Protein AF-0000000085977535 (afdb_homodimer)

InterPro domains:
  IPR005312 Domain of unknown function DUF1759 [PF03564] (8-119)

Organism: Nephila pilipes (NCBI:txid299642)

Secondary structure (DSSP, 8-state):
--TTSSSHHHHHHHHHHTS----S-TTSS--SS-SHHHHHHHHHHHHHHHHHHHHHHHHHSSSPPPHHHHHHHHHHHHHHHHHTT--HHHHHHHHHHHHHHTS-HHHHHHHHHHHHHS-TT----HHHHHHHHHHHHHHHHHHHHH-/--SSSSHHHHHHHHHHHTS----S-TTSS--SS-HHHHHHHHHHHHHHHHHHHHHHHHHHSSSPPPHHHHHHHHHHHHHHHHHTT--HHHHHHHHHHHHHHTS-HHHHHHHHHHHHHS-TT----HHHHHHHHHHHHHHHHHHHHH-

Structure (mmCIF, N/CA/C/O backbone):
data_AF-0000000085977535-model_v1
#
loop_
_entity.id
_entity.type
_entity.pdbx_description
1 polymer 'Uncharacterized protein'
#
loop_
_atom_site.group_PDB
_atom_site.id
_atom_site.type_symbol
_atom_site.label_atom_id
_atom_site.label_alt_id
_atom_site.label_comp_id
_atom_site.label_asym_id
_atom_site.label_entity_id
_atom_site.label_seq_id
_atom_site.pdbx_PDB_ins_code
_atom_site.Cartn_x
_atom_site.Cartn_y
_atom_site.Cartn_z
_atom_site.occupancy
_atom_site.B_iso_or_equiv
_atom_site.auth_seq_id
_atom_site.auth_comp_id
_atom_site.auth_asym_id
_atom_site.auth_atom_id
_atom_site.pdbx_PDB_model_num
ATOM 1 N N . MET A 1 1 ? 34.219 -3.408 -8.422 1 25.69 1 MET A N 1
ATOM 2 C CA . MET A 1 1 ? 32.969 -4.031 -8.844 1 25.69 1 MET A CA 1
ATOM 3 C C . MET A 1 1 ? 32.125 -4.418 -7.637 1 25.69 1 MET A C 1
ATOM 5 O O . MET A 1 1 ? 30.969 -4.844 -7.789 1 25.69 1 MET A O 1
ATOM 9 N N . ARG A 1 2 ? 32.75 -4.789 -6.484 1 30.27 2 ARG A N 1
ATOM 10 C CA . ARG A 1 2 ? 32.188 -5.402 -5.281 1 30.27 2 ARG A CA 1
ATOM 11 C C . ARG A 1 2 ? 31.469 -4.367 -4.43 1 30.27 2 ARG A C 1
ATOM 13 O O . ARG A 1 2 ? 30.875 -4.707 -3.406 1 30.27 2 ARG A O 1
ATOM 20 N N . GLN A 1 3 ? 31.75 -3.109 -4.637 1 30.38 3 GLN A N 1
ATOM 21 C CA . GLN A 1 3 ? 31.375 -2.061 -3.697 1 30.38 3 GLN A CA 1
ATOM 22 C C . GLN A 1 3 ? 29.906 -1.687 -3.857 1 30.38 3 GLN A C 1
ATOM 24 O O . GLN A 1 3 ? 29.344 -0.954 -3.035 1 30.38 3 GLN A O 1
ATOM 29 N N . LYS A 1 4 ? 29.391 -2.08 -5.062 1 35.25 4 LYS A N 1
ATOM 30 C CA . LYS A 1 4 ? 28.047 -1.595 -5.402 1 35.25 4 LYS A CA 1
ATOM 31 C C . LYS A 1 4 ? 26.969 -2.369 -4.648 1 35.25 4 LYS A C 1
ATOM 33 O O . LYS A 1 4 ? 25.797 -2.033 -4.723 1 35.25 4 LYS A O 1
ATOM 38 N N . SER A 1 5 ? 27.234 -3.529 -4.152 1 31.02 5 SER A N 1
ATOM 39 C CA . SER A 1 5 ? 26.234 -4.457 -3.627 1 31.02 5 SER A CA 1
ATOM 40 C C . SER A 1 5 ? 25.828 -4.074 -2.211 1 31.02 5 SER A C 1
ATOM 42 O O . SER A 1 5 ? 24.766 -4.504 -1.732 1 31.02 5 SER A O 1
ATOM 44 N N . THR A 1 6 ? 26.625 -3.408 -1.396 1 31.92 6 THR A N 1
ATOM 45 C CA . THR A 1 6 ? 26.344 -3.229 0.026 1 31.92 6 THR A CA 1
ATOM 46 C C . THR A 1 6 ? 25.469 -2.008 0.259 1 31.92 6 THR A C 1
ATOM 48 O O . THR A 1 6 ? 24.766 -1.921 1.274 1 31.92 6 THR A O 1
ATOM 51 N N . LYS A 1 7 ? 25.438 -0.972 -0.597 1 34.97 7 LYS A N 1
ATOM 52 C CA . LYS A 1 7 ? 24.781 0.307 -0.356 1 34.97 7 LYS A CA 1
ATOM 53 C C . LYS A 1 7 ? 23.266 0.185 -0.53 1 34.97 7 LYS A C 1
ATOM 55 O O . LYS A 1 7 ? 22.5 0.898 0.122 1 34.97 7 LYS A O 1
ATOM 60 N N . ILE A 1 8 ? 22.797 -0.718 -1.376 1 33.59 8 ILE A N 1
ATOM 61 C CA . ILE A 1 8 ? 21.391 -0.884 -1.678 1 33.59 8 ILE A CA 1
ATOM 62 C C . ILE A 1 8 ? 20.688 -1.564 -0.504 1 33.59 8 ILE A C 1
ATOM 64 O O . ILE A 1 8 ? 19.469 -1.444 -0.346 1 33.59 8 ILE A O 1
ATOM 68 N N . LYS A 1 9 ? 21.375 -2.279 0.331 1 38.41 9 LYS A N 1
ATOM 69 C CA . LYS A 1 9 ? 20.891 -3.004 1.503 1 38.41 9 LYS A CA 1
ATOM 70 C C . LYS A 1 9 ? 20.391 -2.041 2.58 1 38.41 9 LYS A C 1
ATOM 72 O O . LYS A 1 9 ? 19.469 -2.361 3.332 1 38.41 9 LYS A O 1
ATOM 77 N N . SER A 1 10 ? 20.891 -0.786 2.721 1 38.53 10 SER A N 1
ATOM 78 C CA . SER A 1 10 ? 20.672 0.137 3.83 1 38.53 10 SER A CA 1
ATOM 79 C C . SER A 1 10 ? 19.406 0.964 3.627 1 38.53 10 SER A C 1
ATOM 81 O O . SER A 1 10 ? 18.656 1.2 4.574 1 38.53 10 SER A O 1
ATOM 83 N N . GLU A 1 11 ? 19.109 1.242 2.43 1 35.91 11 GLU A N 1
ATOM 84 C CA . GLU A 1 11 ? 18.094 2.271 2.236 1 35.91 11 GLU A CA 1
ATOM 85 C C . GLU A 1 11 ? 16.703 1.724 2.512 1 35.91 11 GLU A C 1
ATOM 87 O O . GLU A 1 11 ? 15.875 2.4 3.129 1 35.91 11 GLU A O 1
ATOM 92 N N . ALA A 1 12 ? 16.281 0.619 2.01 1 35.5 12 ALA A N 1
ATOM 93 C CA . ALA A 1 12 ? 15.031 -0.01 2.424 1 35.5 12 ALA A CA 1
ATOM 94 C C . ALA A 1 12 ? 14.984 -0.198 3.938 1 35.5 12 ALA A C 1
ATOM 96 O O . ALA A 1 12 ? 13.945 0.02 4.566 1 35.5 12 ALA A O 1
ATOM 97 N N . ARG A 1 13 ? 16.109 -0.647 4.492 1 36.59 13 ARG A N 1
ATOM 98 C CA . ARG A 1 13 ? 16.219 -0.76 5.941 1 36.59 13 ARG A CA 1
ATOM 99 C C . ARG A 1 13 ? 15.984 0.588 6.617 1 36.59 13 ARG A C 1
ATOM 101 O O . ARG A 1 13 ? 15.297 0.668 7.637 1 36.59 13 ARG A O 1
ATOM 108 N N . GLU A 1 14 ? 16.578 1.554 5.992 1 39.53 14 GLU A N 1
ATOM 109 C CA . GLU A 1 14 ? 16.375 2.875 6.578 1 39.53 14 GLU A CA 1
ATOM 110 C C . GLU A 1 14 ? 14.922 3.32 6.457 1 39.53 14 GLU A C 1
ATOM 112 O O . GLU A 1 14 ? 14.375 3.939 7.375 1 39.53 14 GLU A O 1
ATOM 117 N N . LEU A 1 15 ? 14.312 3.072 5.383 1 36.75 15 LEU A N 1
ATOM 118 C CA . LEU A 1 15 ? 12.891 3.396 5.27 1 36.75 15 LEU A CA 1
ATOM 119 C C . LEU A 1 15 ? 12.086 2.654 6.328 1 36.75 15 LEU A C 1
ATOM 121 O O . LEU A 1 15 ? 11.188 3.234 6.949 1 36.75 15 LEU A O 1
ATOM 125 N N . VAL A 1 16 ? 12.398 1.403 6.484 1 36.03 16 VAL A N 1
ATOM 126 C CA . VAL A 1 16 ? 11.773 0.606 7.535 1 36.03 16 VAL A CA 1
ATOM 127 C C . VAL A 1 16 ? 12.227 1.1 8.906 1 36.03 16 VAL A C 1
ATOM 129 O O . VAL A 1 16 ? 11.438 1.158 9.844 1 36.03 16 VAL A O 1
ATOM 132 N N . GLU A 1 17 ? 13.5 1.313 9.047 1 37.59 17 GLU A N 1
ATOM 133 C CA . GLU A 1 17 ? 14.039 1.776 10.32 1 37.59 17 GLU A CA 1
ATOM 134 C C . GLU A 1 17 ? 13.578 3.197 10.633 1 37.59 17 GLU A C 1
ATOM 136 O O . GLU A 1 17 ? 13.516 3.592 11.805 1 37.59 17 GLU A O 1
ATOM 141 N N . SER A 1 18 ? 13.469 3.984 9.695 1 33.44 18 SER A N 1
ATOM 142 C CA . SER A 1 18 ? 12.938 5.309 10.016 1 33.44 18 SER A CA 1
ATOM 143 C C . SER A 1 18 ? 11.492 5.223 10.484 1 33.44 18 SER A C 1
ATOM 145 O O . SER A 1 18 ? 10.875 6.246 10.789 1 33.44 18 SER A O 1
ATOM 147 N N . PHE A 1 19 ? 10.906 4.18 10.141 1 29.95 19 PHE A N 1
ATOM 148 C CA . PHE A 1 19 ? 9.633 4.059 10.844 1 29.95 19 PHE A CA 1
ATOM 149 C C . PHE A 1 19 ? 9.852 3.928 12.344 1 29.95 19 PHE A C 1
ATOM 151 O O . PHE A 1 19 ? 10.062 2.824 12.852 1 29.95 19 PHE A O 1
ATOM 158 N N . PRO A 1 20 ? 10.57 4.883 12.891 1 27.28 20 PRO A N 1
ATOM 159 C CA . PRO A 1 20 ? 10.664 4.691 14.336 1 27.28 20 PRO A CA 1
ATOM 160 C C . PRO A 1 20 ? 9.312 4.375 14.977 1 27.28 20 PRO A C 1
ATOM 162 O O . PRO A 1 20 ? 8.289 4.941 14.586 1 27.28 20 PRO A O 1
ATOM 165 N N . ILE A 1 21 ? 9.094 3.158 15.359 1 29.98 21 ILE A N 1
ATOM 166 C CA . ILE A 1 21 ? 8.125 2.977 16.438 1 29.98 21 ILE A CA 1
ATOM 167 C C . ILE A 1 21 ? 8.258 4.113 17.438 1 29.98 21 ILE A C 1
ATOM 169 O O . ILE A 1 21 ? 9.211 4.164 18.219 1 29.98 21 ILE A O 1
ATOM 173 N N . THR A 1 22 ? 8.242 5.301 17.047 1 29.09 22 THR A N 1
ATOM 174 C CA . THR A 1 22 ? 8.359 6.32 18.094 1 29.09 22 THR A CA 1
ATOM 175 C C . THR A 1 22 ? 7.719 5.844 19.391 1 29.09 22 THR A C 1
ATOM 177 O O . THR A 1 22 ? 7.004 4.844 19.406 1 29.09 22 THR A O 1
ATOM 180 N N . ASN A 1 23 ? 7.035 6.934 20.25 1 25.39 23 ASN A N 1
ATOM 181 C CA . ASN A 1 23 ? 6.875 7.148 21.688 1 25.39 23 ASN A CA 1
ATOM 182 C C . ASN A 1 23 ? 5.973 6.094 22.312 1 25.39 23 ASN A C 1
ATOM 184 O O . ASN A 1 23 ? 5.031 5.617 21.672 1 25.39 23 ASN A O 1
ATOM 188 N N . GLU A 1 24 ? 6.172 5.645 23.609 1 27.69 24 GLU A N 1
ATOM 189 C CA . GLU A 1 24 ? 5.645 5.172 24.875 1 27.69 24 GLU A CA 1
ATOM 190 C C . GLU A 1 24 ? 4.25 5.727 25.141 1 27.69 24 GLU A C 1
ATOM 192 O O . GLU A 1 24 ? 3.498 5.176 25.953 1 27.69 24 GLU A O 1
ATOM 197 N N . ASN A 1 25 ? 4.098 7.129 24.953 1 27.44 25 ASN A N 1
ATOM 198 C CA . ASN A 1 25 ? 3.002 7.875 25.562 1 27.44 25 ASN A CA 1
ATOM 199 C C . ASN A 1 25 ? 1.71 7.734 24.766 1 27.44 25 ASN A C 1
ATOM 201 O O . ASN A 1 25 ? 0.812 8.57 24.875 1 27.44 25 ASN A O 1
ATOM 205 N N . TYR A 1 26 ? 1.732 6.996 23.812 1 28.86 26 TYR A N 1
ATOM 206 C CA . TYR A 1 26 ? 0.421 6.836 23.203 1 28.86 26 TYR A CA 1
ATOM 207 C C . TYR A 1 26 ? -0.621 6.422 24.234 1 28.86 26 TYR A C 1
ATOM 209 O O . TYR A 1 26 ? -1.74 6.047 23.875 1 28.86 26 TYR A O 1
ATOM 217 N N . PRO A 1 27 ? -0.375 6.27 25.516 1 28.34 27 PRO A N 1
ATOM 218 C CA . PRO A 1 27 ? -1.329 5.727 26.484 1 28.34 27 PRO A CA 1
ATOM 219 C C . PRO A 1 27 ? -2.592 6.578 26.625 1 28.34 27 PRO A C 1
ATOM 221 O O . PRO A 1 27 ? -3.689 6.039 26.781 1 28.34 27 PRO A O 1
ATOM 224 N N . LEU A 1 28 ? -2.488 7.914 26.922 1 28.45 28 LEU A N 1
ATOM 225 C CA . LEU A 1 28 ? -3.402 8.445 27.938 1 28.45 28 LEU A CA 1
ATOM 226 C C . LEU A 1 28 ? -4.805 8.617 27.359 1 28.45 28 LEU A C 1
ATOM 228 O O . LEU A 1 28 ? -5.797 8.328 28.031 1 28.45 28 LEU A O 1
ATOM 232 N N . ALA A 1 29 ? -5.098 9.664 26.469 1 31.33 29 ALA A N 1
ATOM 233 C CA . ALA A 1 29 ? -6.477 10.148 26.453 1 31.33 29 ALA A CA 1
ATOM 234 C C . ALA A 1 29 ? -7.414 9.117 25.828 1 31.33 29 ALA A C 1
ATOM 236 O O . ALA A 1 29 ? -8.617 9.352 25.719 1 31.33 29 ALA A O 1
ATOM 237 N N . ILE A 1 30 ? -7.105 8.18 24.969 1 36.28 30 ILE A N 1
ATOM 238 C CA . ILE A 1 30 ? -8.172 7.227 24.672 1 36.28 30 ILE A CA 1
ATOM 239 C C . ILE A 1 30 ? -8.648 6.566 25.969 1 36.28 30 ILE A C 1
ATOM 241 O O . ILE A 1 30 ? -8.008 5.645 26.469 1 36.28 30 ILE A O 1
ATOM 245 N N . GLU A 1 31 ? -8.992 7.129 26.875 1 32.69 31 GLU A N 1
ATOM 246 C CA . GLU A 1 31 ? -9.555 6.492 28.062 1 32.69 31 GLU A CA 1
ATOM 247 C C . GLU A 1 31 ? -10.719 5.582 27.703 1 32.69 31 GLU A C 1
ATOM 249 O O . GLU A 1 31 ? -10.758 4.422 28.125 1 32.69 31 GLU A O 1
ATOM 254 N N . SER A 1 32 ? -12.18 5.988 27.656 1 34.38 32 SER A N 1
ATOM 255 C CA . SER A 1 32 ? -13.289 5.043 27.688 1 34.38 32 SER A CA 1
ATOM 256 C C . SER A 1 32 ? -13.5 4.379 26.344 1 34.38 32 SER A C 1
ATOM 258 O O . SER A 1 32 ? -14.086 3.299 26.266 1 34.38 32 SER A O 1
ATOM 260 N N . LEU A 1 33 ? -13.992 5.027 25.422 1 37.09 33 LEU A N 1
ATOM 261 C CA . LEU A 1 33 ? -14.211 4.543 24.062 1 37.09 33 LEU A CA 1
ATOM 262 C C . LEU A 1 33 ? -12.938 3.922 23.5 1 37.09 33 LEU A C 1
ATOM 264 O O . LEU A 1 33 ? -12.789 3.803 22.281 1 37.09 33 LEU A O 1
ATOM 268 N N . THR A 1 34 ? -12.031 3.391 24.328 1 40.16 34 THR A N 1
ATOM 269 C CA . THR A 1 34 ? -10.789 3.266 25.078 1 40.16 34 THR A CA 1
ATOM 270 C C . THR A 1 34 ? -9.82 2.314 24.359 1 40.16 34 THR A C 1
ATOM 272 O O . THR A 1 34 ? -8.812 2.746 23.812 1 40.16 34 THR A O 1
ATOM 275 N N . GLU A 1 35 ? -9.273 1.098 25.219 1 49.03 35 GLU A N 1
ATOM 276 C CA . GLU A 1 35 ? -8.195 0.126 25.344 1 49.03 35 GLU A CA 1
ATOM 277 C C . GLU A 1 35 ? -8.188 -0.851 24.172 1 49.03 35 GLU A C 1
ATOM 279 O O . GLU A 1 35 ? -7.133 -1.122 23.594 1 49.03 35 GLU A O 1
ATOM 284 N N . ARG A 1 36 ? -9.43 -1.435 23.938 1 46.66 36 ARG A N 1
ATOM 285 C CA . ARG A 1 36 ? -9.461 -2.496 22.938 1 46.66 36 ARG A CA 1
ATOM 286 C C . ARG A 1 36 ? -9.359 -1.924 21.531 1 46.66 36 ARG A C 1
ATOM 288 O O . ARG A 1 36 ? -8.641 -2.469 20.688 1 46.66 36 ARG A O 1
ATOM 295 N N . TYR A 1 37 ? -10.258 -0.872 21.297 1 54.91 37 TYR A N 1
ATOM 296 C CA . TYR A 1 37 ? -10.18 -0.253 19.984 1 54.91 37 TYR A CA 1
ATOM 297 C C . TYR A 1 37 ? -8.789 0.301 19.719 1 54.91 37 TYR A C 1
ATOM 299 O O . TYR A 1 37 ? -8.258 0.172 18.625 1 54.91 37 TYR A O 1
ATOM 307 N N . GLY A 1 38 ? -8.398 0.804 20.688 1 64.75 38 GLY A N 1
ATOM 308 C CA . GLY A 1 38 ? -7.027 1.285 20.562 1 64.75 38 GLY A CA 1
ATOM 309 C C . GLY A 1 38 ? -6.027 0.174 20.312 1 64.75 38 GLY A C 1
ATOM 310 O O . GLY A 1 38 ? -5.117 0.326 19.484 1 64.75 38 GLY A O 1
ATOM 311 N N . ARG A 1 39 ? -6.504 -0.996 21.016 1 78.38 39 ARG A N 1
ATOM 312 C CA . ARG A 1 39 ? -5.605 -2.135 20.844 1 78.38 39 ARG A CA 1
ATOM 313 C C . ARG A 1 39 ? -5.742 -2.73 19.438 1 78.38 39 ARG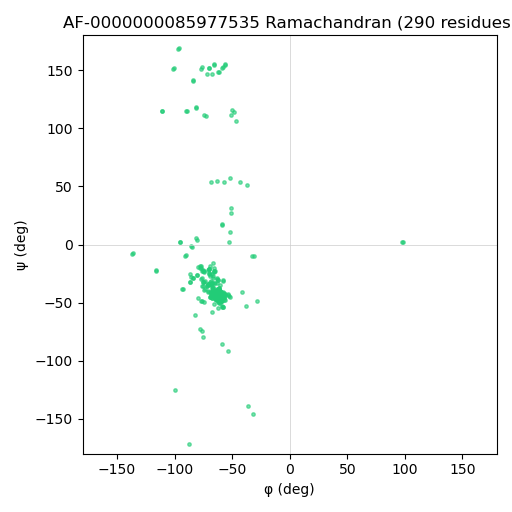 A C 1
ATOM 315 O O . ARG A 1 39 ? -4.746 -3.117 18.828 1 78.38 39 ARG A O 1
ATOM 322 N N . LYS A 1 40 ? -7.039 -2.762 18.984 1 86.12 40 LYS A N 1
ATOM 323 C CA . LYS A 1 40 ? -7.27 -3.314 17.656 1 86.12 40 LYS A CA 1
ATOM 324 C C . LYS A 1 40 ? -6.57 -2.482 16.578 1 86.12 40 LYS A C 1
ATOM 326 O O . LYS A 1 40 ? -5.934 -3.031 15.68 1 86.12 40 LYS A O 1
ATOM 331 N N . GLU A 1 41 ? -6.723 -1.192 16.688 1 85.5 41 GLU A N 1
ATOM 332 C CA . GLU A 1 41 ? -6.098 -0.297 15.727 1 85.5 41 GLU A CA 1
ATOM 333 C C . GLU A 1 41 ? -4.578 -0.417 15.758 1 85.5 41 GLU A C 1
ATOM 335 O O . GLU A 1 41 ? -3.918 -0.352 14.719 1 85.5 41 GLU A O 1
ATOM 340 N N . LEU A 1 42 ? -4.062 -0.573 16.922 1 87.5 42 LEU A N 1
ATOM 341 C CA . LEU A 1 42 ? -2.623 -0.742 17.062 1 87.5 42 LEU A CA 1
ATOM 342 C C . LEU A 1 42 ? -2.158 -2.049 16.438 1 87.5 42 LEU A C 1
ATOM 344 O O . LEU A 1 42 ? -1.104 -2.094 15.797 1 87.5 42 LEU A O 1
ATOM 348 N N . LEU A 1 43 ? -2.93 -3.084 16.641 1 92.06 43 LEU A N 1
ATOM 349 C CA . LEU A 1 43 ? -2.59 -4.379 16.062 1 92.06 43 LEU A CA 1
ATOM 350 C C . LEU A 1 43 ? -2.658 -4.332 14.547 1 92.06 43 LEU A C 1
ATOM 352 O O . LEU A 1 43 ? -1.787 -4.875 13.867 1 92.06 43 LEU A O 1
ATOM 356 N N . ILE A 1 44 ? -3.695 -3.66 14.023 1 93.38 44 ILE A N 1
ATOM 357 C CA . ILE A 1 44 ? -3.826 -3.512 12.578 1 93.38 44 ILE A CA 1
ATOM 358 C C . ILE A 1 44 ? -2.615 -2.764 12.023 1 93.38 44 ILE A C 1
ATOM 360 O O . ILE A 1 44 ? -1.998 -3.201 11.055 1 93.38 44 ILE A O 1
ATOM 364 N N . ASP A 1 45 ? -2.299 -1.674 12.672 1 91.25 45 ASP A N 1
ATOM 365 C CA . ASP A 1 45 ? -1.134 -0.9 12.258 1 91.25 45 ASP A CA 1
ATOM 366 C C . ASP A 1 45 ? 0.127 -1.762 12.258 1 91.25 45 ASP A C 1
ATOM 368 O O . ASP A 1 45 ? 0.932 -1.695 11.32 1 91.25 45 ASP A O 1
ATOM 372 N N . PHE A 1 46 ? 0.297 -2.568 13.281 1 92.19 46 PHE A N 1
ATOM 373 C CA . PHE A 1 46 ? 1.456 -3.445 13.398 1 92.19 46 PHE A CA 1
ATOM 374 C C . PHE A 1 46 ? 1.513 -4.43 12.234 1 92.19 46 PHE A C 1
ATOM 376 O O . PHE A 1 46 ? 2.537 -4.539 11.555 1 92.19 46 PHE A O 1
ATOM 383 N N . TYR A 1 47 ? 0.468 -5.113 11.945 1 94.06 47 TYR A N 1
ATOM 384 C CA . TYR A 1 47 ? 0.45 -6.141 10.914 1 94.06 47 TYR A CA 1
ATOM 385 C C . TYR A 1 47 ? 0.588 -5.523 9.523 1 94.06 47 TYR A C 1
ATOM 387 O O . TYR A 1 47 ? 1.209 -6.109 8.641 1 94.06 47 TYR A O 1
ATOM 395 N N . VAL A 1 48 ? 0.047 -4.355 9.328 1 96.06 48 VAL A N 1
ATOM 396 C CA . VAL A 1 48 ? 0.175 -3.66 8.055 1 96.06 48 VAL A CA 1
ATOM 397 C C . VAL A 1 48 ? 1.634 -3.275 7.816 1 96.06 48 VAL A C 1
ATOM 399 O O . VAL A 1 48 ? 2.17 -3.49 6.73 1 96.06 48 VAL A O 1
ATOM 402 N N . ARG A 1 49 ? 2.246 -2.773 8.797 1 93.75 49 ARG A N 1
ATOM 403 C CA . ARG A 1 49 ? 3.639 -2.361 8.656 1 93.75 49 ARG A CA 1
ATOM 404 C C . ARG A 1 49 ? 4.547 -3.566 8.43 1 93.75 49 ARG A C 1
ATOM 406 O O . ARG A 1 49 ? 5.496 -3.498 7.648 1 93.75 49 ARG A O 1
ATOM 413 N N . GLU A 1 50 ? 4.27 -4.629 9.117 1 94.25 50 GLU A N 1
ATOM 414 C CA . GLU A 1 50 ? 5.02 -5.859 8.883 1 94.25 50 GLU A CA 1
ATOM 415 C C . GLU A 1 50 ? 4.832 -6.352 7.449 1 94.25 50 GLU A C 1
ATOM 417 O O . GLU A 1 50 ? 5.785 -6.797 6.812 1 94.25 50 GLU A O 1
ATOM 422 N N . LEU A 1 51 ? 3.656 -6.25 7.008 1 96.25 51 LEU A N 1
ATOM 423 C CA . LEU A 1 51 ? 3.316 -6.66 5.652 1 96.25 51 LEU A CA 1
ATOM 424 C C . LEU A 1 51 ? 4.039 -5.797 4.621 1 96.25 51 LEU A C 1
ATOM 426 O O . LEU A 1 51 ? 4.617 -6.316 3.666 1 96.25 51 LEU A O 1
ATOM 430 N N . LEU A 1 52 ? 3.977 -4.535 4.84 1 94.94 52 LEU A N 1
ATOM 431 C CA . LEU A 1 52 ? 4.645 -3.598 3.943 1 94.94 52 LEU A CA 1
ATOM 432 C C . LEU A 1 52 ? 6.152 -3.828 3.943 1 94.94 52 LEU A C 1
ATOM 434 O O . LEU A 1 52 ? 6.789 -3.812 2.887 1 94.94 52 LEU A O 1
ATOM 438 N N . ARG A 1 53 ? 6.719 -4.07 5.105 1 93.5 53 ARG A N 1
ATOM 439 C CA . ARG A 1 53 ? 8.141 -4.383 5.195 1 93.5 53 ARG A CA 1
ATOM 440 C C . ARG A 1 53 ? 8.484 -5.633 4.391 1 93.5 53 ARG A C 1
ATOM 442 O O . ARG A 1 53 ? 9.469 -5.656 3.658 1 93.5 53 ARG A O 1
ATOM 449 N N . LEU A 1 54 ? 7.676 -6.578 4.535 1 94.81 54 LEU A N 1
ATOM 450 C CA . LEU A 1 54 ? 7.883 -7.852 3.857 1 94.81 54 LEU A CA 1
ATOM 451 C C . LEU A 1 54 ? 7.934 -7.66 2.344 1 94.81 54 LEU A C 1
ATOM 453 O O . LEU A 1 54 ? 8.906 -8.047 1.696 1 94.81 54 LEU A O 1
ATOM 457 N N . VAL A 1 55 ? 6.914 -7.027 1.782 1 94.69 55 VAL A N 1
ATOM 458 C CA . VAL A 1 55 ? 6.77 -6.973 0.331 1 94.69 55 VAL A CA 1
ATOM 459 C C . VAL A 1 55 ? 7.766 -5.973 -0.252 1 94.69 55 VAL A C 1
ATOM 461 O O . VAL A 1 55 ? 8.328 -6.203 -1.326 1 94.69 55 VAL A O 1
ATOM 464 N N . LEU A 1 56 ? 8.023 -4.902 0.428 1 91.75 56 LEU A N 1
ATOM 465 C CA . LEU A 1 56 ? 8.961 -3.904 -0.068 1 91.75 56 LEU A CA 1
ATOM 466 C C . LEU A 1 56 ? 10.398 -4.43 -0.011 1 91.75 56 LEU A C 1
ATOM 468 O O . LEU A 1 56 ? 11.188 -4.191 -0.927 1 91.75 56 LEU A O 1
ATOM 472 N N . ASN A 1 57 ? 10.711 -5.133 1.064 1 89.94 57 ASN A N 1
ATOM 473 C CA . ASN A 1 57 ? 12.039 -5.73 1.171 1 89.94 57 ASN A CA 1
ATOM 474 C C . ASN A 1 57 ? 12.273 -6.777 0.084 1 89.94 57 ASN A C 1
ATOM 476 O O . ASN A 1 57 ? 13.328 -6.797 -0.549 1 89.94 57 ASN A O 1
ATOM 480 N N . ASN A 1 58 ? 11.281 -7.637 -0.125 1 91.69 58 ASN A N 1
ATOM 481 C CA . ASN A 1 58 ? 11.445 -8.703 -1.109 1 91.69 58 ASN A CA 1
ATOM 482 C C . ASN A 1 58 ? 11.539 -8.141 -2.527 1 91.69 58 ASN A C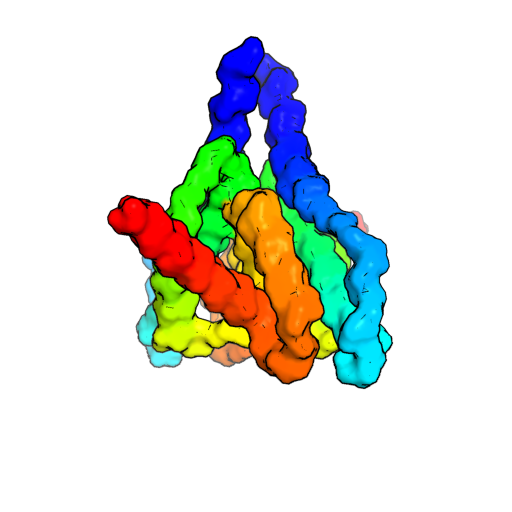 1
ATOM 484 O O . ASN A 1 58 ? 12.141 -8.766 -3.402 1 91.69 58 ASN A O 1
ATOM 488 N N . ALA A 1 59 ? 10.938 -6.988 -2.709 1 88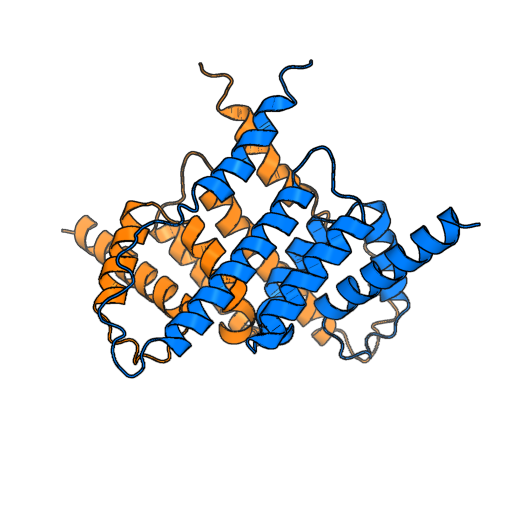.44 59 ALA A N 1
ATOM 489 C CA . ALA A 1 59 ? 10.977 -6.352 -4.023 1 88.44 59 ALA A CA 1
ATOM 490 C C . ALA A 1 59 ? 12.344 -5.723 -4.285 1 88.44 59 ALA A C 1
ATOM 492 O O . ALA A 1 59 ? 12.734 -5.523 -5.441 1 88.44 59 ALA A O 1
ATOM 493 N N . THR A 1 60 ? 13.133 -5.402 -3.281 1 84.25 60 THR A N 1
ATOM 494 C CA . THR A 1 60 ? 14.32 -4.578 -3.475 1 84.25 60 THR A CA 1
ATOM 495 C C . THR A 1 60 ? 15.586 -5.363 -3.137 1 84.25 60 THR A C 1
ATOM 497 O O . THR A 1 60 ? 16.688 -4.988 -3.551 1 84.25 60 THR A O 1
ATOM 500 N N . LYS A 1 61 ? 15.445 -6.332 -2.379 1 83.38 61 LYS A N 1
ATOM 501 C CA . LYS A 1 61 ? 16.641 -7.07 -1.959 1 83.38 61 LYS A CA 1
ATOM 502 C C . LYS A 1 61 ? 17.234 -7.852 -3.123 1 83.38 61 LYS A C 1
ATOM 504 O O . LYS A 1 61 ? 16.531 -8.227 -4.059 1 83.38 61 LYS A O 1
ATOM 509 N N . LYS A 1 62 ? 18.578 -8.039 -3.008 1 81.44 62 LYS A N 1
ATOM 510 C CA . LYS A 1 62 ? 19.312 -8.781 -4.027 1 81.44 62 LYS A CA 1
ATOM 511 C C . LYS A 1 62 ? 18.859 -10.234 -4.094 1 81.44 62 LYS A C 1
ATOM 513 O O . LYS A 1 62 ? 18.672 -10.781 -5.184 1 81.44 62 LYS A O 1
ATOM 518 N N . LYS A 1 63 ? 18.688 -10.859 -2.926 1 84.88 63 LYS A N 1
ATOM 519 C CA . LYS A 1 63 ? 18.188 -12.227 -2.855 1 84.88 63 LYS A CA 1
ATOM 520 C C . LYS A 1 63 ? 16.781 -12.281 -2.258 1 84.88 63 LYS A C 1
ATOM 522 O O . LYS A 1 63 ? 16.609 -12.031 -1.065 1 84.88 63 LYS A O 1
ATOM 527 N N . GLN A 1 64 ? 15.898 -12.688 -3.059 1 87.62 64 GLN A N 1
ATOM 528 C CA . GLN A 1 64 ? 14.508 -12.758 -2.633 1 87.62 64 GLN A CA 1
ATOM 529 C C . GLN A 1 64 ? 14.266 -13.984 -1.751 1 87.62 64 GLN A C 1
ATOM 531 O O . GLN A 1 64 ? 15 -14.969 -1.827 1 87.62 64 GLN A O 1
ATOM 536 N N . ASP A 1 65 ? 13.289 -13.828 -0.868 1 89.94 65 ASP A N 1
ATOM 537 C CA . ASP A 1 65 ? 12.859 -14.984 -0.086 1 89.94 65 ASP A CA 1
ATOM 538 C C . ASP A 1 65 ? 12.406 -16.125 -0.995 1 89.94 65 ASP A C 1
ATOM 540 O O . ASP A 1 65 ? 12.023 -15.898 -2.145 1 89.94 65 ASP A O 1
ATOM 544 N N . SER A 1 66 ? 12.555 -17.359 -0.458 1 92.38 66 SER A N 1
ATOM 545 C CA . SER A 1 66 ? 11.93 -18.469 -1.172 1 92.38 66 SER A CA 1
ATOM 546 C C . SER A 1 66 ? 10.438 -18.234 -1.371 1 92.38 66 SER A C 1
ATOM 548 O O . SER A 1 66 ? 9.812 -17.5 -0.599 1 92.38 66 SER A O 1
ATOM 550 N N . LEU A 1 67 ? 9.836 -18.812 -2.344 1 94.12 67 LEU A N 1
ATOM 551 C CA . LEU A 1 67 ? 8.406 -18.656 -2.607 1 94.12 67 LEU A CA 1
ATOM 552 C C . LEU A 1 67 ? 7.582 -19.125 -1.416 1 94.12 67 LEU A C 1
ATOM 554 O O . LEU A 1 67 ? 6.582 -18.5 -1.06 1 94.12 67 LEU A O 1
ATOM 558 N N . SER A 1 68 ? 7.996 -20.281 -0.844 1 95.38 68 SER A N 1
ATOM 559 C CA . SER A 1 68 ? 7.32 -20.828 0.332 1 95.38 68 SER A CA 1
ATOM 560 C C . SER A 1 68 ? 7.422 -19.859 1.514 1 95.38 68 SER A C 1
ATOM 562 O O . SER A 1 68 ? 6.441 -19.656 2.232 1 95.38 68 SER A O 1
ATOM 564 N N . GLY A 1 69 ? 8.609 -19.266 1.707 1 95.62 69 GLY A N 1
ATOM 565 C CA . GLY A 1 69 ? 8.805 -18.281 2.766 1 95.62 69 GLY A CA 1
ATOM 566 C C . GLY A 1 69 ? 7.938 -17.047 2.6 1 95.62 69 GLY A C 1
ATOM 567 O O . GLY A 1 69 ? 7.277 -16.609 3.547 1 95.62 69 GLY A O 1
ATOM 568 N N . LEU A 1 70 ? 7.941 -16.531 1.436 1 95.94 70 LEU A N 1
ATOM 569 C CA . LEU A 1 70 ? 7.129 -15.359 1.132 1 95.94 70 LEU A CA 1
ATOM 570 C C . LEU A 1 70 ? 5.645 -15.664 1.311 1 95.94 70 LEU A C 1
ATOM 572 O O . LEU A 1 70 ? 4.922 -14.891 1.941 1 95.94 70 LEU A O 1
ATOM 576 N N . ASN A 1 71 ? 5.195 -16.766 0.73 1 96.19 71 ASN A N 1
ATOM 577 C CA . ASN A 1 71 ? 3.797 -17.172 0.837 1 96.19 71 ASN A CA 1
ATOM 578 C C . ASN A 1 71 ? 3.365 -17.312 2.293 1 96.19 71 ASN A C 1
ATOM 580 O O . ASN A 1 71 ? 2.289 -16.859 2.678 1 96.19 71 ASN A O 1
ATOM 584 N N . ASN A 1 72 ? 4.168 -18 3.086 1 96.25 72 ASN A N 1
ATOM 585 C CA . ASN A 1 72 ? 3.846 -18.219 4.488 1 96.25 72 ASN A CA 1
ATOM 586 C C . ASN A 1 72 ? 3.713 -16.906 5.258 1 96.25 72 ASN A C 1
ATOM 588 O O . ASN A 1 72 ? 2.744 -16.703 5.988 1 96.25 72 ASN A O 1
ATOM 592 N N . LYS A 1 73 ? 4.648 -16.031 5.109 1 96.62 73 LYS A N 1
ATOM 593 C CA . LYS A 1 73 ? 4.633 -14.742 5.809 1 96.62 73 LYS A CA 1
ATOM 594 C C . LYS A 1 73 ? 3.469 -13.875 5.34 1 96.62 73 LYS A C 1
ATOM 596 O O . LYS A 1 73 ? 2.775 -13.266 6.156 1 96.62 73 LYS A O 1
ATOM 601 N N . LEU A 1 74 ? 3.289 -13.844 4.023 1 96.88 74 LEU A N 1
ATOM 602 C CA . LEU A 1 74 ? 2.186 -13.086 3.449 1 96.88 74 LEU A CA 1
ATOM 603 C C . LEU A 1 74 ? 0.845 -13.586 3.977 1 96.88 74 LEU A C 1
ATOM 605 O O . LEU A 1 74 ? 0.009 -12.789 4.414 1 96.88 74 LEU A O 1
ATOM 609 N N . SER A 1 75 ? 0.631 -14.891 3.957 1 96.06 75 SER A N 1
ATOM 610 C CA . SER A 1 75 ? -0.612 -15.508 4.41 1 96.06 75 SER A CA 1
ATOM 611 C C . SER A 1 75 ? -0.848 -15.25 5.895 1 96.06 75 SER A C 1
ATOM 613 O O . SER A 1 75 ? -1.981 -15.008 6.316 1 96.06 75 SER A O 1
ATOM 615 N N . THR A 1 76 ? 0.205 -15.336 6.664 1 96.12 76 THR A N 1
ATOM 616 C CA . THR A 1 76 ? 0.114 -15.102 8.102 1 96.12 76 THR A CA 1
ATOM 617 C C . THR A 1 76 ? -0.365 -13.68 8.391 1 96.12 76 THR A C 1
ATOM 619 O O . THR A 1 76 ? -1.286 -13.477 9.18 1 96.12 76 THR A O 1
ATOM 622 N N . GLN A 1 77 ? 0.249 -12.68 7.711 1 96.06 77 GLN A N 1
ATOM 623 C CA . GLN A 1 77 ? -0.117 -11.281 7.93 1 96.06 77 GLN A CA 1
ATOM 624 C C . GLN A 1 77 ? -1.545 -11.016 7.465 1 96.06 77 GLN A C 1
ATOM 626 O O . GLN A 1 77 ? -2.299 -10.312 8.148 1 96.06 77 GLN A O 1
ATOM 631 N N . LEU A 1 78 ? -1.938 -11.57 6.324 1 96.56 78 LEU A N 1
ATOM 632 C CA . LEU A 1 78 ? -3.277 -11.352 5.789 1 96.56 78 LEU A CA 1
ATOM 633 C C . LEU A 1 78 ? -4.328 -12.008 6.68 1 96.56 78 LEU A C 1
ATOM 635 O O . LEU A 1 78 ? -5.414 -11.453 6.879 1 96.56 78 LEU A O 1
ATOM 639 N N . ARG A 1 79 ? -4.02 -13.188 7.18 1 96.38 79 ARG A N 1
ATOM 640 C CA . ARG A 1 79 ? -4.922 -13.852 8.109 1 96.38 79 ARG A CA 1
ATOM 641 C C . ARG A 1 79 ? -5.078 -13.047 9.398 1 96.38 79 ARG A C 1
ATOM 643 O O . ARG A 1 79 ? -6.184 -12.93 9.93 1 96.38 79 ARG A O 1
ATOM 650 N N . ALA A 1 80 ? -3.943 -12.531 9.969 1 96.12 80 ALA A N 1
ATOM 651 C CA . ALA A 1 80 ? -3.992 -11.688 11.156 1 96.12 80 ALA A CA 1
ATOM 652 C C . ALA A 1 80 ? -4.875 -10.469 10.93 1 96.12 80 ALA A C 1
ATOM 654 O O . ALA A 1 80 ? -5.719 -10.141 11.766 1 96.12 80 ALA A O 1
ATOM 655 N N . LEU A 1 81 ? -4.781 -9.836 9.773 1 96.12 81 LEU A N 1
ATOM 656 C CA . LEU A 1 81 ? -5.578 -8.664 9.438 1 96.12 81 LEU A CA 1
ATOM 657 C C . LEU A 1 81 ? -7.055 -9.031 9.305 1 96.12 81 LEU A C 1
ATOM 659 O O . LEU A 1 81 ? -7.922 -8.305 9.797 1 96.12 81 LEU A O 1
ATOM 663 N N . SER A 1 82 ? -7.273 -10.172 8.672 1 95.19 82 SER A N 1
ATOM 664 C CA . SER A 1 82 ? -8.641 -10.648 8.516 1 95.19 82 SER A CA 1
ATOM 665 C C . SER A 1 82 ? -9.297 -10.906 9.867 1 95.19 82 SER A C 1
ATOM 667 O O . SER A 1 82 ? -10.484 -10.617 10.055 1 95.19 82 SER A O 1
ATOM 669 N N . SER A 1 83 ? -8.539 -11.438 10.812 1 95.19 83 SER A N 1
ATOM 670 C CA . SER A 1 83 ? -9.047 -11.727 12.141 1 95.19 83 SER A CA 1
ATOM 671 C C . SER A 1 83 ? -9.422 -10.445 12.883 1 95.19 83 SER A C 1
ATOM 673 O O . SER A 1 83 ? -10.227 -10.469 13.812 1 95.19 83 SER A O 1
ATOM 675 N N . LEU A 1 84 ? -8.797 -9.336 12.453 1 92.25 84 LEU A N 1
ATOM 676 C CA . LEU A 1 84 ? -9.047 -8.031 13.062 1 92.25 84 LEU A CA 1
ATOM 677 C C . LEU A 1 84 ? -10.109 -7.262 12.273 1 92.25 84 LEU A C 1
ATOM 679 O O . LEU A 1 84 ? -10.383 -6.098 12.57 1 92.25 84 LEU A O 1
ATOM 683 N N . GLY A 1 85 ? -10.641 -7.934 11.227 1 92.25 85 GLY A N 1
ATOM 684 C CA . GLY A 1 85 ? -11.742 -7.348 10.492 1 92.25 85 GLY A CA 1
ATOM 685 C C . GLY A 1 85 ? -11.312 -6.641 9.219 1 92.25 85 GLY A C 1
ATOM 686 O O . GLY A 1 85 ? -12.125 -5.992 8.562 1 92.25 85 GLY A O 1
ATOM 687 N N . VAL A 1 86 ? -10.055 -6.633 8.852 1 93.56 86 VAL A N 1
ATOM 688 C CA . VAL A 1 86 ? -9.57 -6.039 7.613 1 93.56 86 VAL A CA 1
ATOM 689 C C . VAL A 1 86 ? -9.602 -7.078 6.496 1 93.56 86 VAL A C 1
ATOM 691 O O . VAL A 1 86 ? -8.844 -8.055 6.527 1 93.56 86 VAL A O 1
ATOM 694 N N . THR A 1 87 ? -10.453 -6.793 5.52 1 91.06 87 THR A N 1
ATOM 695 C CA . THR A 1 87 ? -10.617 -7.734 4.418 1 91.06 87 THR A CA 1
ATOM 696 C C . THR A 1 87 ? -9.758 -7.328 3.227 1 91.06 87 THR A C 1
ATOM 698 O O . THR A 1 87 ? -9.203 -6.227 3.203 1 91.06 87 THR A O 1
ATOM 701 N N . THR A 1 88 ? -9.617 -8.203 2.244 1 90.56 88 THR A N 1
ATOM 702 C CA . THR A 1 88 ? -8.82 -7.918 1.054 1 90.56 88 THR A CA 1
ATOM 703 C C . THR A 1 88 ? -9.438 -6.781 0.247 1 90.56 88 THR A C 1
ATOM 705 O O . THR A 1 88 ? -8.734 -6.066 -0.474 1 90.56 88 THR A O 1
ATOM 708 N N . ASP A 1 89 ? -10.734 -6.574 0.45 1 87.38 89 ASP A N 1
ATOM 709 C CA . ASP A 1 89 ? -11.398 -5.469 -0.227 1 87.38 89 ASP A CA 1
ATOM 710 C C . ASP A 1 89 ? -10.945 -4.121 0.331 1 87.38 89 ASP A C 1
ATOM 712 O O . ASP A 1 89 ? -10.969 -3.109 -0.371 1 87.38 89 ASP A O 1
ATOM 716 N N . GLN A 1 90 ? -10.484 -4.133 1.569 1 90.75 90 GLN A N 1
ATOM 717 C CA . GLN A 1 90 ? -10.102 -2.898 2.244 1 90.75 90 GLN A CA 1
ATOM 718 C C . GLN A 1 90 ? -8.617 -2.596 2.027 1 90.75 90 GLN A C 1
ATOM 720 O O . GLN A 1 90 ? -8.156 -1.494 2.328 1 90.75 90 GLN A O 1
ATOM 725 N N . CYS A 1 91 ? -7.922 -3.582 1.467 1 92.75 91 CYS A N 1
ATOM 726 C CA . CYS A 1 91 ? -6.492 -3.32 1.356 1 92.75 91 CYS A CA 1
ATOM 727 C C . CYS A 1 91 ? -5.965 -3.742 -0.01 1 92.75 91 CYS A C 1
ATOM 729 O O . CYS A 1 91 ? -4.871 -3.336 -0.41 1 92.75 91 CYS A O 1
ATOM 731 N N . GLY A 1 92 ? -6.738 -4.375 -0.803 1 94.69 92 GLY A N 1
ATOM 732 C CA . GLY A 1 92 ? -6.266 -5.07 -1.989 1 94.69 92 GLY A CA 1
ATOM 733 C C . GLY A 1 92 ? -5.82 -4.133 -3.094 1 94.69 92 GLY A C 1
ATOM 734 O O . GLY A 1 92 ? -4.832 -4.395 -3.781 1 94.69 92 GLY A O 1
ATOM 735 N N . VAL A 1 93 ? -6.492 -3.027 -3.195 1 94.06 93 VAL A N 1
ATOM 736 C CA . VAL A 1 93 ? -6.246 -2.131 -4.32 1 94.06 93 VAL A CA 1
ATOM 737 C C . VAL A 1 93 ? -4.828 -1.57 -4.234 1 94.06 93 VAL A C 1
ATOM 739 O O . VAL A 1 93 ? -4.164 -1.384 -5.258 1 94.06 93 VAL A O 1
ATOM 742 N N . ILE A 1 94 ? -4.293 -1.348 -3.043 1 96.25 94 ILE A N 1
ATOM 743 C CA . ILE A 1 94 ? -2.953 -0.807 -2.838 1 96.25 94 ILE A CA 1
ATOM 744 C C . ILE A 1 94 ? -1.951 -1.95 -2.693 1 96.25 94 ILE A C 1
ATOM 746 O O . ILE A 1 94 ? -0.831 -1.87 -3.203 1 96.25 94 ILE A O 1
ATOM 750 N N . LEU A 1 95 ? -2.385 -2.979 -2.035 1 96.75 95 LEU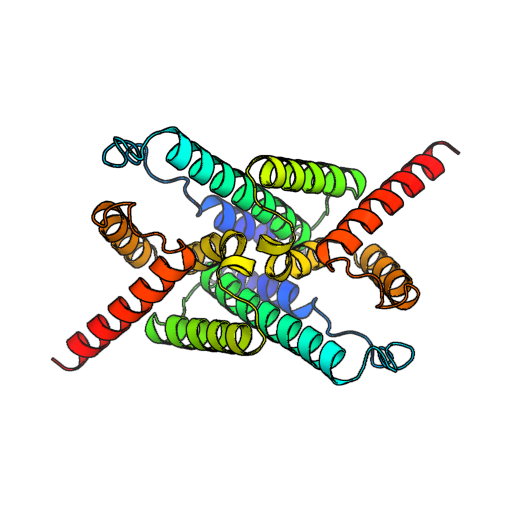 A N 1
ATOM 751 C CA . LEU A 1 95 ? -1.475 -4.059 -1.667 1 96.75 95 LEU A CA 1
ATOM 752 C C . LEU A 1 95 ? -1.125 -4.91 -2.881 1 96.75 95 LEU A C 1
ATOM 754 O O . LEU A 1 95 ? -0.004 -5.414 -2.99 1 96.75 95 LEU A O 1
ATOM 758 N N . TYR A 1 96 ? -2.027 -5.051 -3.812 1 95.56 96 TYR A N 1
ATOM 759 C CA . TYR A 1 96 ? -1.833 -5.949 -4.941 1 95.56 96 TYR A CA 1
ATOM 760 C C . TYR A 1 96 ? -0.572 -5.586 -5.719 1 95.56 96 TYR A C 1
ATOM 762 O O . TYR A 1 96 ? 0.318 -6.422 -5.895 1 95.56 96 TYR A O 1
ATOM 770 N N . PRO A 1 97 ? -0.428 -4.344 -6.16 1 94.5 97 PRO A N 1
ATOM 771 C CA . PRO A 1 97 ? 0.784 -4.039 -6.926 1 94.5 97 PRO A CA 1
ATOM 772 C C . PRO A 1 97 ? 2.059 -4.211 -6.105 1 94.5 97 PRO A C 1
ATOM 774 O O . PRO A 1 97 ? 3.113 -4.543 -6.652 1 94.5 97 PRO A O 1
ATOM 777 N N . LEU A 1 98 ? 2.037 -4.02 -4.828 1 95.31 98 LEU A N 1
ATOM 778 C CA . LEU A 1 98 ? 3.199 -4.207 -3.967 1 95.31 98 LEU A CA 1
ATOM 779 C C . LEU A 1 98 ? 3.59 -5.68 -3.893 1 95.31 98 LEU A C 1
ATOM 781 O O . LEU A 1 98 ? 4.77 -6.02 -3.982 1 95.31 98 LEU A O 1
ATOM 785 N N . VAL A 1 99 ? 2.553 -6.543 -3.74 1 95.81 99 VAL A N 1
ATOM 786 C CA . VAL A 1 99 ? 2.793 -7.98 -3.717 1 95.81 99 VAL A CA 1
ATOM 787 C C . VAL A 1 99 ? 3.344 -8.438 -5.066 1 95.81 99 VAL A C 1
ATOM 789 O O . VAL A 1 99 ? 4.305 -9.211 -5.125 1 95.81 99 VAL A O 1
ATOM 792 N N . GLU A 1 100 ? 2.695 -7.977 -6.07 1 94.38 100 GLU A N 1
ATOM 793 C CA . GLU A 1 100 ? 3.137 -8.305 -7.422 1 94.38 100 GLU A CA 1
ATOM 794 C C . GLU A 1 100 ? 4.617 -7.988 -7.613 1 94.38 100 GLU A C 1
ATOM 796 O O . GLU A 1 100 ? 5.371 -8.805 -8.148 1 94.38 100 GLU A O 1
ATOM 801 N N . SER A 1 101 ? 5.066 -6.844 -7.164 1 91.25 101 SER A N 1
ATOM 802 C CA . SER A 1 101 ? 6.434 -6.371 -7.348 1 91.25 101 SER A CA 1
ATOM 803 C C . SER A 1 101 ? 7.418 -7.18 -6.508 1 91.25 101 SER A C 1
ATOM 805 O O . SER A 1 101 ? 8.625 -7.16 -6.758 1 91.25 101 SER A O 1
ATOM 807 N N . SER A 1 102 ? 6.941 -7.824 -5.504 1 93.38 102 SER A N 1
ATOM 808 C CA . SER A 1 102 ? 7.805 -8.57 -4.59 1 93.38 102 SER A CA 1
ATOM 809 C C . SER A 1 102 ? 8.086 -9.969 -5.113 1 93.38 102 SER A C 1
ATOM 811 O O . SER A 1 102 ? 8.859 -10.719 -4.52 1 93.38 102 SER A O 1
ATOM 813 N N . LEU A 1 103 ? 7.539 -10.359 -6.223 1 94.06 103 LEU A N 1
ATOM 814 C CA . LEU A 1 103 ? 7.664 -11.703 -6.766 1 94.06 103 LEU A CA 1
ATOM 815 C C . LEU A 1 103 ? 8.711 -11.75 -7.875 1 94.06 103 LEU A C 1
ATOM 817 O O . LEU A 1 103 ? 8.867 -10.781 -8.625 1 94.06 103 LEU A O 1
ATOM 821 N N . PRO A 1 104 ? 9.328 -12.938 -8.023 1 91.38 104 PRO A N 1
ATOM 822 C CA . PRO A 1 104 ? 10.234 -13.102 -9.164 1 91.38 104 PRO A CA 1
ATOM 823 C C . PRO A 1 104 ? 9.508 -13.039 -10.5 1 91.38 104 PRO A C 1
ATOM 825 O O . PRO A 1 104 ? 8.359 -13.469 -10.602 1 91.38 104 PRO A O 1
ATOM 828 N N . THR A 1 105 ? 10.266 -12.656 -11.523 1 89 105 THR A N 1
ATOM 829 C CA . THR A 1 105 ? 9.711 -12.414 -12.852 1 89 105 THR A CA 1
ATOM 830 C C . THR A 1 105 ? 9.047 -13.672 -13.398 1 89 105 THR A C 1
ATOM 832 O O . THR A 1 105 ? 7.98 -13.594 -14.016 1 89 105 THR A O 1
ATOM 835 N N . HIS A 1 106 ? 9.633 -14.781 -13.203 1 90.94 106 HIS A N 1
ATOM 836 C CA . HIS A 1 106 ? 9.086 -16.016 -13.758 1 90.94 106 HIS A CA 1
ATOM 837 C C . HIS A 1 106 ? 7.773 -16.391 -13.094 1 90.94 106 HIS A C 1
ATOM 839 O O . HIS A 1 106 ? 6.875 -16.922 -13.742 1 90.94 106 HIS A O 1
ATOM 845 N N . ILE A 1 107 ? 7.566 -16.109 -11.797 1 93.44 107 ILE A N 1
ATOM 846 C CA . ILE A 1 107 ? 6.324 -16.359 -11.078 1 93.44 107 ILE A CA 1
ATOM 847 C C . ILE A 1 107 ? 5.234 -15.422 -11.578 1 93.44 107 ILE A C 1
ATOM 849 O O . ILE A 1 107 ? 4.098 -15.844 -11.805 1 93.44 107 ILE A O 1
ATOM 853 N N . LEU A 1 108 ? 5.562 -14.164 -11.82 1 91.69 108 LEU A N 1
ATOM 854 C CA . LEU A 1 108 ? 4.629 -13.164 -12.312 1 91.69 108 LEU A CA 1
ATOM 855 C C . LEU A 1 108 ? 4.113 -13.539 -13.703 1 91.69 108 LEU A C 1
ATOM 857 O O . LEU A 1 108 ? 2.922 -13.398 -13.984 1 91.69 108 LEU A O 1
ATOM 861 N N . ARG A 1 109 ? 5.039 -14.008 -14.5 1 90.88 109 ARG A N 1
ATOM 862 C CA . ARG A 1 109 ? 4.656 -14.43 -15.844 1 90.88 109 ARG A CA 1
ATOM 863 C C . ARG A 1 109 ? 3.67 -15.594 -15.789 1 90.88 109 ARG A C 1
ATOM 865 O O . ARG A 1 109 ? 2.691 -15.617 -16.547 1 90.88 109 ARG A O 1
ATOM 872 N N . SER A 1 110 ? 3.949 -16.516 -14.938 1 92.56 110 SER A N 1
ATOM 873 C CA . SER A 1 110 ? 3.059 -17.656 -14.766 1 92.56 110 SER A CA 1
ATOM 874 C C . SER A 1 110 ? 1.684 -17.219 -14.273 1 92.56 110 SER A C 1
ATOM 876 O O . SER A 1 110 ? 0.661 -17.734 -14.734 1 92.56 110 SER A O 1
ATOM 878 N N . PHE A 1 111 ? 1.617 -16.281 -13.383 1 92.38 111 PHE A N 1
ATOM 879 C CA . PHE A 1 111 ? 0.365 -15.758 -12.859 1 92.38 111 PHE A CA 1
ATOM 880 C C . PHE A 1 111 ? -0.438 -15.07 -13.953 1 92.38 111 PHE A C 1
ATOM 882 O O . PHE A 1 111 ? -1.647 -15.281 -14.07 1 92.38 111 PHE A O 1
ATOM 889 N N . GLN A 1 112 ? 0.266 -14.289 -14.742 1 85.5 112 GLN A N 1
ATOM 890 C CA . GLN A 1 112 ? -0.388 -13.562 -15.82 1 85.5 112 GLN A CA 1
ATOM 891 C C . GLN A 1 112 ? -0.984 -14.523 -16.844 1 85.5 112 GLN A C 1
ATOM 893 O O . GLN A 1 112 ? -2.068 -14.273 -17.375 1 85.5 112 GLN A O 1
ATOM 898 N N . ARG A 1 113 ? -0.247 -15.578 -17.094 1 87.19 113 ARG A N 1
ATOM 899 C CA . ARG A 1 113 ? -0.729 -16.594 -18.016 1 87.19 113 ARG A CA 1
ATOM 900 C C . ARG A 1 113 ? -1.985 -17.266 -17.484 1 87.19 113 ARG A C 1
ATOM 902 O O . ARG A 1 113 ? -2.932 -17.516 -18.234 1 87.19 113 ARG A O 1
ATOM 909 N N . GLN A 1 114 ? -1.952 -17.516 -16.219 1 85.75 114 GLN A N 1
ATOM 910 C CA . GLN A 1 114 ? -3.1 -18.156 -15.578 1 85.75 114 GLN A CA 1
ATOM 911 C C . GLN A 1 114 ? -4.312 -17.219 -15.57 1 85.75 114 GLN A C 1
ATOM 913 O O . GLN A 1 114 ? -5.441 -17.672 -15.766 1 85.75 114 GLN A O 1
ATOM 918 N N . ARG A 1 115 ? -4.117 -16.016 -15.219 1 81.69 115 ARG A N 1
ATOM 919 C CA . ARG A 1 115 ? -5.203 -15.047 -15.141 1 81.69 115 ARG A CA 1
ATOM 920 C C . ARG A 1 115 ? -5.859 -14.852 -16.5 1 81.69 115 ARG A C 1
ATOM 922 O O . ARG A 1 115 ? -7.062 -14.617 -16.594 1 81.69 115 ARG A O 1
ATOM 929 N N . LYS A 1 116 ? -5.023 -14.883 -17.531 1 73.5 116 LYS A N 1
ATOM 930 C CA . LYS A 1 116 ? -5.547 -14.742 -18.891 1 73.5 116 LYS A CA 1
ATOM 931 C C . LYS A 1 116 ? -6.5 -15.883 -19.234 1 73.5 116 LYS A C 1
ATOM 933 O O . LYS A 1 116 ? -7.457 -15.688 -19.984 1 73.5 116 LYS A O 1
ATOM 938 N N . ASN A 1 117 ? -6.219 -16.938 -18.656 1 69.88 117 ASN A N 1
ATOM 939 C CA . ASN A 1 117 ? -7.012 -18.125 -18.953 1 69.88 117 ASN A CA 1
ATOM 940 C C . ASN A 1 117 ? -8.289 -18.156 -18.109 1 69.88 117 ASN A C 1
ATOM 942 O O . ASN A 1 117 ? -9.211 -18.922 -18.406 1 69.88 117 ASN A O 1
ATOM 946 N N . ILE A 1 118 ? -8.203 -17.562 -16.969 1 60.38 118 ILE A N 1
ATOM 947 C CA . ILE A 1 118 ? -9.359 -17.578 -16.078 1 60.38 118 ILE A CA 1
ATOM 948 C C . ILE A 1 118 ? -10.344 -16.484 -16.516 1 60.38 118 ILE A C 1
ATOM 950 O O . ILE A 1 118 ? -9.945 -15.359 -16.812 1 60.38 118 ILE A O 1
ATOM 954 N N . ASP A 1 119 ? -11.516 -16.906 -16.875 1 51.16 119 ASP A N 1
ATOM 955 C CA . ASP A 1 119 ? -12.625 -16.031 -17.25 1 51.16 119 ASP A CA 1
ATOM 956 C C . ASP A 1 119 ? -12.836 -14.938 -16.203 1 51.16 119 ASP A C 1
ATOM 958 O O . ASP A 1 119 ? -12.68 -15.18 -15.008 1 51.16 119 ASP A O 1
ATOM 962 N N . SER A 1 120 ? -12.633 -13.648 -16.547 1 52.75 120 SER A N 1
ATOM 963 C CA . SER A 1 120 ? -12.852 -12.391 -15.828 1 52.75 120 SER A CA 1
ATOM 964 C C . SER A 1 120 ? -14.055 -12.492 -14.891 1 52.75 120 SER A C 1
ATOM 966 O O . SER A 1 120 ? -14.336 -11.562 -14.141 1 52.75 120 SER A O 1
ATOM 968 N N . GLU A 1 121 ? -14.727 -13.633 -15.117 1 48.5 121 GLU A N 1
ATOM 969 C CA . GLU A 1 121 ? -15.984 -13.648 -14.375 1 48.5 121 GLU A CA 1
ATOM 970 C C . GLU A 1 121 ? -15.742 -13.805 -12.875 1 48.5 121 GLU A C 1
ATOM 972 O O . GLU A 1 121 ? -16.656 -13.625 -12.07 1 48.5 121 GLU A O 1
ATOM 977 N N . GLN A 1 122 ? -14.57 -14.336 -12.641 1 52.78 122 GLN A N 1
ATOM 978 C CA . GLN A 1 122 ? -14.445 -14.562 -11.203 1 52.78 122 GLN A CA 1
ATOM 979 C C . GLN A 1 122 ? -14.242 -13.25 -10.453 1 52.78 122 GLN A C 1
ATOM 981 O O . GLN A 1 122 ? -13.383 -12.445 -10.82 1 52.78 122 GLN A O 1
ATOM 986 N N . SER A 1 123 ? -15.25 -12.914 -9.727 1 59.84 123 SER A N 1
ATOM 987 C CA . SER A 1 123 ? -15.43 -11.75 -8.867 1 59.84 123 SER A CA 1
ATOM 988 C C . SER A 1 123 ? -14.359 -11.688 -7.781 1 59.84 123 SER A C 1
ATOM 990 O O . SER A 1 123 ? -14.539 -11.008 -6.766 1 59.84 123 SER A O 1
ATOM 992 N N . ILE A 1 124 ? -13.297 -12.469 -8.062 1 65.62 124 ILE A N 1
ATOM 993 C CA . ILE A 1 124 ? -12.305 -12.438 -6.992 1 65.62 124 ILE A CA 1
ATOM 994 C C . ILE A 1 124 ? -11.383 -11.234 -7.168 1 65.62 124 ILE A C 1
ATOM 996 O O . ILE A 1 124 ? -11.047 -10.859 -8.297 1 65.62 124 ILE A O 1
ATOM 1000 N N . SER A 1 125 ? -11.078 -10.664 -6.035 1 81.12 125 SER A N 1
ATOM 1001 C CA . SER A 1 125 ? -10.148 -9.539 -6.09 1 81.12 125 SER A CA 1
ATOM 1002 C C . SER A 1 125 ? -8.789 -9.961 -6.641 1 81.12 125 SER A C 1
ATOM 1004 O O . SER A 1 125 ? -8.414 -11.133 -6.535 1 81.12 125 SER A O 1
ATOM 1006 N N . THR A 1 126 ? -8.156 -9.141 -7.273 1 86.25 126 THR A N 1
ATOM 1007 C CA . THR A 1 126 ? -6.848 -9.422 -7.855 1 86.25 126 THR A CA 1
ATOM 1008 C C . THR A 1 126 ? -5.863 -9.859 -6.777 1 86.25 126 THR A C 1
ATOM 1010 O O . THR A 1 126 ? -5.016 -10.727 -7.02 1 86.25 126 THR A O 1
ATOM 1013 N N . LEU A 1 127 ? -6.051 -9.336 -5.562 1 93 127 LEU A N 1
ATOM 1014 C CA . LEU A 1 127 ? -5.184 -9.742 -4.465 1 93 127 LEU A CA 1
ATOM 1015 C C . LEU A 1 127 ? -5.445 -11.195 -4.07 1 93 127 LEU A C 1
ATOM 1017 O O . LEU A 1 127 ? -4.508 -11.977 -3.904 1 93 127 LEU A O 1
ATOM 1021 N N . ASP A 1 128 ? -6.684 -11.555 -3.959 1 92.06 128 ASP A N 1
ATOM 1022 C CA . ASP A 1 128 ? -7.023 -12.938 -3.629 1 92.06 128 ASP A CA 1
ATOM 1023 C C . ASP A 1 128 ? -6.496 -13.898 -4.691 1 92.06 128 ASP A C 1
ATOM 1025 O O . ASP A 1 128 ? -6.023 -14.984 -4.371 1 92.06 128 ASP A O 1
ATOM 1029 N N . ALA A 1 129 ? -6.594 -13.5 -5.906 1 90.62 129 ALA A N 1
ATOM 1030 C CA . ALA A 1 129 ? -6.148 -14.344 -7.016 1 90.62 129 ALA A CA 1
ATOM 1031 C C . ALA A 1 129 ? -4.652 -14.609 -6.93 1 90.62 129 ALA A C 1
ATOM 1033 O O . ALA A 1 129 ? -4.211 -15.758 -7.082 1 90.62 129 ALA A O 1
ATOM 1034 N N . ILE A 1 130 ? -3.873 -13.562 -6.695 1 93.75 130 ILE A N 1
ATOM 1035 C CA . ILE A 1 130 ? -2.426 -13.734 -6.703 1 93.75 130 ILE A CA 1
ATOM 1036 C C . ILE A 1 130 ? -1.994 -14.516 -5.461 1 93.75 130 ILE A C 1
ATOM 1038 O O . ILE A 1 130 ? -1.062 -15.32 -5.52 1 93.75 130 ILE A O 1
ATOM 1042 N N . VAL A 1 131 ? -2.639 -14.297 -4.355 1 95.19 131 VAL A N 1
ATOM 1043 C CA . VAL A 1 131 ? -2.324 -15.016 -3.125 1 95.19 131 VAL A CA 1
ATOM 1044 C C . VAL A 1 131 ? -2.664 -16.5 -3.291 1 95.19 131 VAL A C 1
ATOM 1046 O O . VAL A 1 131 ? -1.885 -17.375 -2.898 1 95.19 131 VAL A O 1
ATOM 1049 N N . SER A 1 132 ? -3.805 -16.797 -3.863 1 94.56 132 SER A N 1
ATOM 1050 C CA . SER A 1 132 ? -4.195 -18.172 -4.141 1 94.56 132 SER A CA 1
ATOM 1051 C C . SER A 1 132 ? -3.229 -18.844 -5.109 1 94.56 132 SER A C 1
ATOM 1053 O O . SER A 1 132 ? -2.879 -20.016 -4.941 1 94.56 132 SER A O 1
ATOM 1055 N N . PHE A 1 133 ? -2.852 -18.094 -6.109 1 95.19 133 PHE A N 1
ATOM 1056 C CA . PHE A 1 133 ? -1.889 -18.594 -7.09 1 95.19 133 PHE A CA 1
ATOM 1057 C C . PHE A 1 133 ? -0.566 -18.938 -6.418 1 95.19 133 PHE A C 1
ATOM 1059 O O . PHE A 1 133 ? -0.001 -20.016 -6.672 1 95.19 133 PHE A O 1
ATOM 1066 N N . LEU A 1 134 ? -0.061 -18.062 -5.59 1 96.06 134 LEU A N 1
ATOM 1067 C CA . LEU A 1 134 ? 1.189 -18.281 -4.871 1 96.06 134 LEU A CA 1
ATOM 1068 C C . LEU A 1 134 ? 1.114 -19.562 -4.035 1 96.06 134 LEU A C 1
ATOM 1070 O O . LEU A 1 134 ? 2.062 -20.344 -4.008 1 96.06 134 LEU A O 1
ATOM 1074 N N . LYS A 1 135 ? 0.042 -19.719 -3.348 1 96.12 135 LYS A N 1
ATOM 1075 C CA . LYS A 1 135 ? -0.166 -20.922 -2.535 1 96.12 135 LYS A CA 1
ATOM 1076 C C . LYS A 1 135 ? -0.083 -22.188 -3.387 1 96.12 135 LYS A C 1
ATOM 1078 O O . LYS A 1 135 ? 0.564 -23.156 -2.998 1 96.12 135 LYS A O 1
ATOM 1083 N N . SER A 1 136 ? -0.712 -22.172 -4.52 1 95.69 136 SER A N 1
ATOM 1084 C CA . SER A 1 136 ? -0.704 -23.312 -5.422 1 95.69 136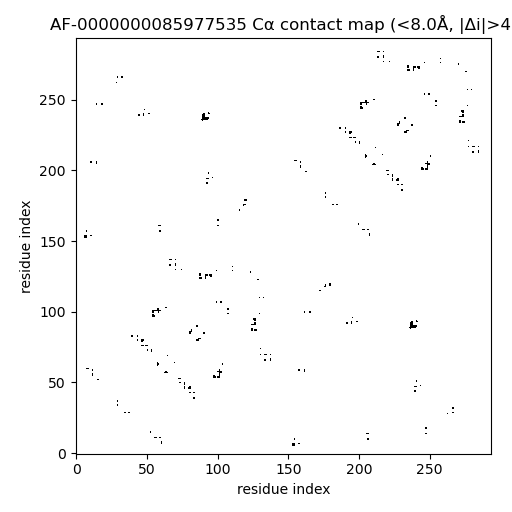 SER A CA 1
ATOM 1085 C C . SER A 1 136 ? 0.7 -23.594 -5.949 1 95.69 136 SER A C 1
ATOM 1087 O O . SER A 1 136 ? 1.096 -24.75 -6.086 1 95.69 136 SER A O 1
ATOM 1089 N N . GLU A 1 137 ? 1.422 -22.484 -6.301 1 94.88 137 GLU A N 1
ATOM 1090 C CA . GLU A 1 137 ? 2.785 -22.625 -6.801 1 94.88 137 GLU A CA 1
ATOM 1091 C C . GLU A 1 137 ? 3.697 -23.25 -5.758 1 94.88 137 GLU A C 1
ATOM 1093 O O . GLU A 1 137 ? 4.547 -24.094 -6.086 1 94.88 137 GLU A O 1
ATOM 1098 N N . VAL A 1 138 ? 3.557 -22.844 -4.531 1 95.31 138 VAL A N 1
ATOM 1099 C CA . VAL A 1 138 ? 4.344 -23.375 -3.43 1 95.31 138 VAL A CA 1
ATOM 1100 C C . VAL A 1 138 ? 4.039 -24.875 -3.258 1 95.31 138 VAL A C 1
ATOM 1102 O O . VAL A 1 138 ? 4.949 -25.672 -3.049 1 95.31 138 VAL A O 1
ATOM 1105 N N . GLN A 1 139 ? 2.803 -25.25 -3.307 1 94.62 139 GLN A N 1
ATOM 1106 C CA . GLN A 1 139 ? 2.396 -26.656 -3.186 1 94.62 139 GLN A CA 1
ATOM 1107 C C . GLN A 1 139 ? 2.982 -27.5 -4.316 1 94.62 139 GLN A C 1
ATOM 1109 O O . GLN A 1 139 ? 3.408 -28.625 -4.094 1 94.62 139 GLN A O 1
ATOM 1114 N N . LEU A 1 140 ? 3 -26.922 -5.523 1 91.44 140 LEU A N 1
ATOM 1115 C CA . LEU A 1 140 ? 3.568 -27.609 -6.68 1 91.44 140 LEU A CA 1
ATOM 1116 C C . LEU A 1 140 ? 5.066 -27.812 -6.504 1 91.44 140 LEU A C 1
ATOM 1118 O O . LEU A 1 140 ? 5.594 -28.891 -6.836 1 91.44 140 LEU A O 1
ATOM 1122 N N . GLU A 1 141 ? 5.758 -26.766 -6.023 1 88.69 141 GLU A N 1
ATOM 1123 C CA . GLU A 1 141 ? 7.195 -26.859 -5.789 1 88.69 141 GLU A CA 1
ATOM 1124 C C . GLU A 1 141 ? 7.516 -27.922 -4.746 1 88.69 141 GLU A C 1
ATOM 1126 O O . GLU A 1 141 ? 8.523 -28.625 -4.859 1 88.69 141 GLU A O 1
ATOM 1131 N N . GLU A 1 142 ? 6.738 -28.016 -3.707 1 87.69 142 GLU A N 1
ATOM 1132 C CA . GLU A 1 142 ? 6.945 -29 -2.648 1 87.69 142 GLU A CA 1
ATOM 1133 C C . GLU A 1 142 ? 6.711 -30.422 -3.16 1 87.69 142 GLU A C 1
ATOM 1135 O O . GLU A 1 142 ? 7.418 -31.344 -2.768 1 87.69 142 GLU A O 1
ATOM 1140 N N . LYS A 1 143 ? 5.77 -30.578 -3.998 1 88 143 LYS A N 1
ATOM 1141 C CA . LYS A 1 143 ? 5.496 -31.875 -4.598 1 88 143 LYS A CA 1
ATOM 1142 C C . LYS A 1 143 ? 6.637 -32.312 -5.512 1 88 143 LYS A C 1
ATOM 1144 O O . LYS A 1 143 ? 6.984 -33.5 -5.559 1 88 143 LYS A O 1
ATOM 1149 N N . ASN A 1 144 ? 7.168 -31.328 -6.227 1 84.19 144 ASN A N 1
ATOM 1150 C CA . ASN A 1 144 ? 8.273 -31.625 -7.129 1 84.19 144 ASN A CA 1
ATOM 1151 C C . ASN A 1 144 ? 9.539 -32 -6.363 1 84.19 144 ASN A C 1
ATOM 1153 O O . ASN A 1 144 ? 10.391 -32.719 -6.887 1 84.19 144 ASN A O 1
ATOM 1157 N N . LYS A 1 145 ? 9.781 -31.484 -5.188 1 81.31 145 LYS A N 1
ATOM 1158 C CA . LYS A 1 145 ? 10.953 -31.812 -4.367 1 81.31 145 LYS A CA 1
ATOM 1159 C C . LYS A 1 145 ? 10.852 -33.219 -3.807 1 81.31 145 LYS A C 1
ATOM 1161 O O . LYS A 1 145 ? 11.875 -33.875 -3.551 1 81.31 145 LYS A O 1
ATOM 1166 N N . ILE A 1 146 ? 9.695 -33.625 -3.525 1 77.19 146 ILE A N 1
ATOM 1167 C CA . ILE A 1 146 ? 9.523 -34.969 -2.982 1 77.19 146 ILE A CA 1
ATOM 1168 C C . ILE A 1 146 ? 9.68 -36 -4.094 1 77.19 146 ILE A C 1
ATOM 1170 O O . ILE A 1 146 ? 10.258 -37.062 -3.881 1 77.19 146 ILE A O 1
ATOM 1174 N N . ASN A 1 147 ? 9.312 -35.688 -5.262 1 72.5 147 ASN A N 1
ATOM 1175 C CA . ASN A 1 147 ? 9.43 -36.656 -6.34 1 72.5 147 ASN A CA 1
ATOM 1176 C C . ASN A 1 147 ? 10.844 -36.688 -6.918 1 72.5 147 ASN A C 1
ATOM 1178 O O . ASN A 1 147 ? 11.312 -37.719 -7.363 1 72.5 147 ASN A O 1
ATOM 1182 N N . MET B 1 1 ? 33.375 11.328 -0.354 1 25.86 1 MET B N 1
ATOM 1183 C CA . MET B 1 1 ? 32.156 11.695 0.332 1 25.86 1 MET B CA 1
ATOM 1184 C C . MET B 1 1 ? 31 11.797 -0.652 1 25.86 1 MET B C 1
ATOM 1186 O O . MET B 1 1 ? 29.844 12 -0.249 1 25.86 1 MET B O 1
ATOM 1190 N N . ARG B 1 2 ? 31.234 12.211 -1.941 1 30.61 2 ARG B N 1
ATOM 1191 C CA . ARG B 1 2 ? 30.312 12.578 -3.002 1 30.61 2 ARG B CA 1
ATOM 1192 C C . ARG B 1 2 ? 29.656 11.352 -3.625 1 30.61 2 ARG B C 1
ATOM 1194 O O . ARG B 1 2 ? 28.797 11.469 -4.496 1 30.61 2 ARG B O 1
ATOM 1201 N N . GLN B 1 3 ? 30.297 10.211 -3.471 1 31.41 3 GLN B N 1
ATOM 1202 C CA . GLN B 1 3 ? 29.953 9.031 -4.262 1 31.41 3 GLN B CA 1
ATOM 1203 C C . GLN B 1 3 ? 28.688 8.367 -3.74 1 31.41 3 GLN B C 1
ATOM 1205 O O . GLN B 1 3 ? 28.141 7.469 -4.387 1 31.41 3 GLN B O 1
ATOM 1210 N N . LYS B 1 4 ? 28.375 8.734 -2.453 1 35.53 4 LYS B N 1
ATOM 1211 C CA . LYS B 1 4 ? 27.297 8 -1.787 1 35.53 4 LYS B CA 1
ATOM 1212 C C . LYS B 1 4 ? 25.922 8.477 -2.254 1 35.53 4 LYS B C 1
ATOM 1214 O O . LYS B 1 4 ? 24.906 7.887 -1.907 1 35.53 4 LYS B O 1
ATOM 1219 N N . SER B 1 5 ? 25.781 9.648 -2.82 1 31.28 5 SER B N 1
ATOM 1220 C CA . SER B 1 5 ? 24.516 10.305 -3.096 1 31.28 5 SER B CA 1
ATOM 1221 C C . SER B 1 5 ? 23.875 9.758 -4.367 1 31.28 5 SER B C 1
ATOM 1223 O O . SER B 1 5 ? 22.672 9.898 -4.574 1 31.28 5 SER B O 1
ATOM 1225 N N . THR B 1 6 ? 24.578 9.227 -5.348 1 32.22 6 THR B N 1
ATOM 1226 C CA . THR B 1 6 ? 24.031 8.906 -6.66 1 32.22 6 THR B CA 1
ATOM 1227 C C . THR B 1 6 ? 23.391 7.52 -6.652 1 32.22 6 THR B C 1
ATOM 1229 O O . THR B 1 6 ? 22.469 7.25 -7.434 1 32.22 6 THR B O 1
ATOM 1232 N N . LYS B 1 7 ? 23.797 6.566 -5.824 1 35.53 7 LYS B N 1
ATOM 1233 C CA . LYS B 1 7 ? 23.375 5.168 -5.879 1 35.53 7 LYS B CA 1
ATOM 1234 C C . LYS B 1 7 ? 21.953 5.004 -5.324 1 35.53 7 LYS B C 1
ATOM 1236 O O . LYS B 1 7 ? 21.219 4.113 -5.75 1 35.53 7 LYS B O 1
ATOM 1241 N N . ILE B 1 8 ? 21.516 5.832 -4.422 1 32.88 8 ILE B N 1
ATOM 1242 C CA . ILE B 1 8 ? 20.219 5.75 -3.76 1 32.88 8 ILE B CA 1
ATOM 1243 C C . ILE B 1 8 ? 19.109 6.203 -4.719 1 32.88 8 ILE B C 1
ATOM 1245 O O . ILE B 1 8 ? 17.969 5.762 -4.613 1 32.88 8 ILE B O 1
ATOM 1249 N N . LYS B 1 9 ? 19.375 6.996 -5.711 1 38.47 9 LYS B N 1
ATOM 1250 C CA . LYS B 1 9 ? 18.469 7.496 -6.73 1 38.47 9 LYS B CA 1
ATOM 1251 C C . LYS B 1 9 ? 18.016 6.379 -7.668 1 38.47 9 LYS B C 1
ATOM 1253 O O . LYS B 1 9 ? 16.891 6.379 -8.156 1 38.47 9 LYS B O 1
ATOM 1258 N N . SER B 1 10 ? 18.781 5.297 -7.879 1 39.06 10 SER B N 1
ATOM 1259 C CA . SER B 1 10 ? 18.562 4.293 -8.914 1 39.06 10 SER B CA 1
ATOM 1260 C C . SER B 1 10 ? 17.594 3.207 -8.445 1 39.06 10 SER B C 1
ATOM 1262 O O . SER B 1 10 ? 16.734 2.758 -9.203 1 39.06 10 SER B O 1
ATOM 1264 N N . GLU B 1 11 ? 17.609 2.916 -7.203 1 36.47 11 GLU B N 1
ATOM 1265 C CA . GLU B 1 11 ? 16.906 1.715 -6.773 1 36.47 11 GLU B CA 1
ATOM 1266 C C . GLU B 1 11 ? 15.398 1.953 -6.727 1 36.47 11 GLU B C 1
ATOM 1268 O O . GLU B 1 11 ? 14.617 1.094 -7.137 1 36.47 11 GLU B O 1
ATOM 1273 N N . ALA B 1 12 ? 14.891 2.994 -6.145 1 35.75 12 ALA B N 1
ATOM 1274 C CA . ALA B 1 12 ? 13.469 3.336 -6.27 1 35.75 12 ALA B CA 1
ATOM 1275 C C . ALA B 1 12 ? 13.055 3.412 -7.734 1 35.75 12 ALA B C 1
ATOM 1277 O O . ALA B 1 12 ? 11.969 2.949 -8.102 1 35.75 12 ALA B O 1
ATOM 1278 N N . ARG B 1 13 ? 13.906 4.023 -8.539 1 36.94 13 ARG B N 1
ATOM 1279 C CA . ARG B 1 13 ? 13.648 4.082 -9.977 1 36.94 13 ARG B CA 1
ATOM 1280 C C . ARG B 1 13 ? 13.539 2.682 -10.57 1 36.94 13 ARG B C 1
ATOM 1282 O O . ARG B 1 13 ? 12.664 2.418 -11.398 1 36.94 13 ARG B O 1
ATOM 1289 N N . GLU B 1 14 ? 14.422 1.861 -10.125 1 39.91 14 GLU B N 1
ATOM 1290 C CA . GLU B 1 14 ? 14.367 0.501 -10.656 1 39.91 14 GLU B CA 1
ATOM 1291 C C . GLU B 1 14 ? 13.094 -0.211 -10.203 1 39.91 14 GLU B C 1
ATOM 1293 O O . GLU B 1 14 ? 12.484 -0.957 -10.977 1 39.91 14 GLU B O 1
ATOM 1298 N N . LEU B 1 15 ? 12.711 -0.049 -9.016 1 37.12 15 LEU B N 1
ATOM 1299 C CA . LEU B 1 15 ? 11.445 -0.633 -8.586 1 37.12 15 LEU B CA 1
ATOM 1300 C C . LEU B 1 15 ? 10.289 -0.097 -9.43 1 37.12 15 LEU B C 1
ATOM 1302 O O . LEU B 1 15 ? 9.398 -0.854 -9.82 1 37.12 15 LEU B O 1
ATOM 1306 N N . VAL B 1 16 ? 10.344 1.163 -9.672 1 36.66 16 VAL B N 1
ATOM 1307 C CA . VAL B 1 16 ? 9.344 1.792 -10.531 1 36.66 16 VAL B CA 1
ATOM 1308 C C . VAL B 1 16 ? 9.523 1.311 -11.969 1 36.66 16 VAL B C 1
ATOM 1310 O O . VAL B 1 16 ? 8.539 1.068 -12.68 1 36.66 16 VAL B O 1
ATOM 1313 N N . GLU B 1 17 ? 10.734 1.282 -12.445 1 38.47 17 GLU B N 1
ATOM 1314 C CA . GLU B 1 17 ? 11 0.863 -13.82 1 38.47 17 GLU B CA 1
ATOM 1315 C C . GLU B 1 17 ? 10.711 -0.623 -14.008 1 38.47 17 GLU B C 1
ATOM 1317 O O . GLU B 1 17 ? 10.422 -1.066 -15.125 1 38.47 17 GLU B O 1
ATOM 1322 N N . SER B 1 18 ? 10.938 -1.391 -13.109 1 33.94 18 SER B N 1
ATOM 1323 C CA . SER B 1 18 ? 10.617 -2.801 -13.297 1 33.94 18 SER B CA 1
ATOM 1324 C C . SER B 1 18 ? 9.109 -3.012 -13.406 1 33.94 18 SER B C 1
ATOM 1326 O O . SER B 1 18 ? 8.641 -4.145 -13.531 1 33.94 18 SER B O 1
ATOM 1328 N N . PHE B 1 19 ? 8.422 -2.066 -13.023 1 30.28 19 PHE B N 1
ATOM 1329 C CA . PHE B 1 19 ? 7.016 -2.244 -13.359 1 30.28 19 PHE B CA 1
ATOM 1330 C C . PHE B 1 19 ? 6.797 -2.16 -14.859 1 30.28 19 PHE B C 1
ATOM 1332 O O . PHE B 1 19 ? 6.582 -1.074 -15.406 1 30.28 19 PHE B O 1
ATOM 1339 N N . PRO B 1 20 ? 7.543 -2.982 -15.609 1 27.31 20 PRO B N 1
ATOM 1340 C CA . PRO B 1 20 ? 7.207 -2.848 -17.031 1 27.31 20 PRO B CA 1
ATOM 1341 C C . PRO B 1 20 ? 5.711 -2.973 -17.297 1 27.31 20 PRO B C 1
ATOM 1343 O O . PRO B 1 20 ? 5.031 -3.785 -16.656 1 27.31 20 PRO B O 1
ATOM 1346 N N . ILE B 1 21 ? 5.09 -1.934 -17.672 1 29.94 21 ILE B N 1
ATOM 1347 C CA . ILE B 1 21 ? 3.836 -2.045 -18.406 1 29.94 21 ILE B CA 1
ATOM 1348 C C . ILE B 1 21 ? 3.957 -3.137 -19.469 1 29.94 21 ILE B C 1
ATOM 1350 O O . ILE B 1 21 ? 4.633 -2.949 -20.484 1 29.94 21 ILE B O 1
ATOM 1354 N N . THR B 1 22 ? 4.328 -4.301 -19.172 1 28.94 22 THR B N 1
ATOM 1355 C CA . THR B 1 22 ? 4.449 -5.293 -20.234 1 28.94 22 THR B CA 1
ATOM 1356 C C . THR B 1 22 ? 3.357 -5.098 -21.281 1 28.94 22 THR B C 1
ATOM 1358 O O . THR B 1 22 ? 2.41 -4.34 -21.062 1 28.94 22 THR B O 1
ATOM 1361 N N . ASN B 1 23 ? 2.668 -6.418 -21.844 1 25.67 23 ASN B N 1
ATOM 1362 C CA . ASN B 1 23 ? 2.215 -6.852 -23.156 1 25.67 23 ASN B CA 1
ATOM 1363 C C . ASN B 1 23 ? 0.96 -6.102 -23.594 1 25.67 23 ASN B C 1
ATOM 1365 O O . ASN B 1 23 ? 0.124 -5.746 -22.76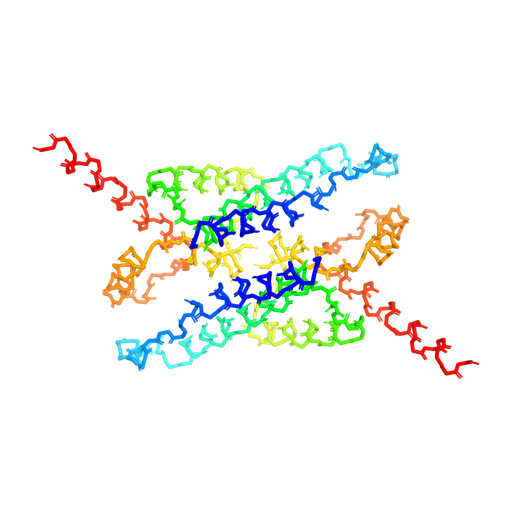6 1 25.67 23 ASN B O 1
ATOM 1369 N N . GLU B 1 24 ? 0.742 -5.812 -24.906 1 27.8 24 GLU B N 1
ATOM 1370 C CA . GLU B 1 24 ? -0.155 -5.504 -26.016 1 27.8 24 GLU B CA 1
ATOM 1371 C C . GLU B 1 24 ? -1.447 -6.309 -25.922 1 27.8 24 GLU B C 1
ATOM 1373 O O . GLU B 1 24 ? -2.479 -5.906 -26.453 1 27.8 24 GLU B O 1
ATOM 1378 N N . ASN B 1 25 ? -1.273 -7.73 -25.781 1 27.61 25 ASN B N 1
ATOM 1379 C CA . ASN B 1 25 ? -2.328 -8.672 -26.156 1 27.61 25 ASN B CA 1
ATOM 1380 C C . ASN B 1 25 ? -3.379 -8.797 -25.047 1 27.61 25 ASN B C 1
ATOM 1382 O O . ASN B 1 25 ? -4.105 -9.789 -25 1 27.61 25 ASN B O 1
ATOM 1386 N N . TYR B 1 26 ? -3.271 -8.062 -24.109 1 29.05 26 TYR B N 1
ATOM 1387 C CA . TYR B 1 26 ? -4.379 -8.125 -23.156 1 29.05 26 TYR B CA 1
ATOM 1388 C C . TYR B 1 26 ? -5.715 -7.949 -23.875 1 29.05 26 TYR B C 1
ATOM 1390 O O . TYR B 1 26 ? -6.75 -7.77 -23.219 1 29.05 26 TYR B O 1
ATOM 1398 N N . PRO B 1 27 ? -5.863 -7.965 -25.188 1 28.78 27 PRO B N 1
ATOM 1399 C CA . PRO B 1 27 ? -7.105 -7.621 -25.875 1 28.78 27 PRO B CA 1
ATOM 1400 C C . PRO B 1 27 ? -8.227 -8.633 -25.625 1 28.78 27 PRO B C 1
ATOM 1402 O O . PRO B 1 27 ? -9.383 -8.242 -25.453 1 28.78 27 PRO B O 1
ATOM 1405 N N . LEU B 1 28 ? -8.047 -9.945 -25.953 1 28.62 28 LEU B N 1
ATOM 1406 C CA . LEU B 1 28 ? -9.148 -10.633 -26.609 1 28.62 28 LEU B CA 1
ATOM 1407 C C . LEU B 1 28 ? -10.258 -10.969 -25.609 1 28.62 28 LEU B C 1
ATOM 1409 O O . LEU B 1 28 ? -11.438 -10.805 -25.922 1 28.62 28 LEU B O 1
ATOM 1413 N N . ALA B 1 29 ? -10.133 -12.055 -24.781 1 32.06 29 ALA B N 1
ATOM 1414 C CA . ALA B 1 29 ? -11.344 -12.672 -24.25 1 32.06 29 ALA B CA 1
ATOM 1415 C C . ALA B 1 29 ? -12.031 -11.758 -23.234 1 32.06 29 ALA B C 1
ATOM 1417 O O . ALA B 1 29 ? -13.07 -12.109 -22.688 1 32.06 29 ALA B O 1
ATOM 1418 N N . ILE B 1 30 ? -11.461 -10.773 -22.641 1 36.72 30 ILE B N 1
ATOM 1419 C CA . ILE B 1 30 ? -12.219 -9.695 -22.016 1 36.72 30 ILE B CA 1
ATOM 1420 C C . ILE B 1 30 ? -13.234 -9.141 -23.016 1 36.72 30 ILE B C 1
ATOM 1422 O O . ILE B 1 30 ? -13.133 -7.988 -23.438 1 36.72 30 ILE B O 1
ATOM 1426 N N . GLU B 1 31 ? -13.711 -9.734 -23.781 1 32.78 31 GLU B N 1
ATOM 1427 C CA . GLU B 1 31 ? -14.68 -9.188 -24.719 1 32.78 31 GLU B CA 1
ATOM 1428 C C . GLU B 1 31 ? -15.883 -8.586 -24 1 32.78 31 GLU B C 1
ATOM 1430 O O . GLU B 1 31 ? -16.281 -7.453 -24.266 1 32.78 31 GLU B O 1
ATOM 1435 N N . SER B 1 32 ? -17.078 -9.305 -23.547 1 34.34 32 SER B N 1
ATOM 1436 C CA . SER B 1 32 ? -18.312 -8.625 -23.172 1 34.34 32 SER B CA 1
ATOM 1437 C C . SER B 1 32 ? -18.25 -8.102 -21.734 1 34.34 32 SER B C 1
ATOM 1439 O O . SER B 1 32 ? -19.109 -7.324 -21.312 1 34.34 32 SER B O 1
ATOM 1441 N N . LEU B 1 33 ? -18.094 -8.852 -20.812 1 37.62 33 LEU B N 1
ATOM 1442 C CA . LEU B 1 33 ? -17.953 -8.453 -19.422 1 37.62 33 LEU B CA 1
ATOM 1443 C C . LEU B 1 33 ? -16.875 -7.383 -19.266 1 37.62 33 LEU B C 1
ATOM 1445 O O . LEU B 1 33 ? -15.93 -7.547 -18.484 1 37.62 33 LEU B O 1
ATOM 1449 N N . THR B 1 34 ? -17.156 -6.145 -20.109 1 41.19 34 THR B N 1
ATOM 1450 C CA . THR B 1 34 ? -16.859 -5.422 -21.328 1 41.19 34 THR B CA 1
ATOM 1451 C C . THR B 1 34 ? -15.648 -4.504 -21.141 1 41.19 34 THR B C 1
ATOM 1453 O O . THR B 1 34 ? -15.242 -4.242 -20.016 1 41.19 34 THR B O 1
ATOM 1456 N N . GLU B 1 35 ? -15.227 -3.471 -22.234 1 49.88 35 GLU B N 1
ATOM 1457 C CA . GLU B 1 35 ? -14.336 -2.363 -22.578 1 49.88 35 GLU B CA 1
ATOM 1458 C C . GLU B 1 35 ? -14.188 -1.396 -21.406 1 49.88 35 GLU B C 1
ATOM 1460 O O . GLU B 1 35 ? -13.07 -0.983 -21.078 1 49.88 35 GLU B O 1
ATOM 1465 N N . ARG B 1 36 ? -15.367 -1.154 -20.734 1 48.72 36 ARG B N 1
ATOM 1466 C CA . ARG B 1 36 ? -15.336 -0.106 -19.719 1 48.72 36 ARG B CA 1
ATOM 1467 C C . ARG B 1 36 ? -14.727 -0.619 -18.422 1 48.72 36 ARG B C 1
ATOM 1469 O O . ARG B 1 36 ? -13.938 0.078 -17.781 1 48.72 36 ARG B O 1
ATOM 1476 N N . TYR B 1 37 ? -15.195 -1.874 -17.984 1 56.72 37 TYR B N 1
ATOM 1477 C CA . TYR B 1 37 ? -14.633 -2.43 -16.75 1 56.72 37 TYR B CA 1
ATOM 1478 C C . TYR B 1 37 ? -13.133 -2.654 -16.891 1 56.72 37 TYR B C 1
ATOM 1480 O O . TYR B 1 37 ? -12.375 -2.381 -15.953 1 56.72 37 TYR B O 1
ATOM 1488 N N . GLY B 1 38 ? -12.859 -3.117 -17.922 1 66.88 38 GLY B N 1
ATOM 1489 C CA . GLY B 1 38 ? -11.438 -3.285 -18.156 1 66.88 38 GLY B CA 1
ATOM 1490 C C . GLY B 1 38 ? -10.672 -1.978 -18.125 1 66.88 38 GLY B C 1
ATOM 1491 O O . GLY B 1 38 ? -9.578 -1.905 -17.562 1 66.88 38 GLY B O 1
ATOM 1492 N N . ARG B 1 39 ? -11.523 -0.955 -18.672 1 78.94 39 ARG B N 1
ATOM 1493 C CA . ARG B 1 39 ? -10.883 0.354 -18.703 1 78.94 39 ARG B CA 1
ATOM 1494 C C . ARG B 1 39 ? -10.789 0.945 -17.297 1 78.94 39 ARG B C 1
ATOM 1496 O O . ARG B 1 39 ? -9.773 1.545 -16.938 1 78.94 39 ARG B O 1
ATOM 1503 N N . LYS B 1 40 ? -11.891 0.688 -16.531 1 86.31 40 LYS B N 1
ATOM 1504 C CA . LYS B 1 40 ? -11.898 1.215 -15.164 1 86.31 40 LYS B CA 1
ATOM 1505 C C . LYS B 1 40 ? -10.797 0.584 -14.32 1 86.31 40 LYS B C 1
ATOM 1507 O O . LYS B 1 40 ? -10.086 1.283 -13.594 1 86.31 40 LYS B O 1
ATOM 1512 N N . GLU B 1 41 ? -10.672 -0.721 -14.422 1 85.81 41 GLU B N 1
ATOM 1513 C CA . GLU B 1 41 ? -9.648 -1.433 -13.656 1 85.81 41 GLU B CA 1
ATOM 1514 C C . GLU B 1 41 ? -8.242 -0.987 -14.062 1 85.81 41 GLU B C 1
ATOM 1516 O O . GLU B 1 41 ? -7.355 -0.874 -13.219 1 85.81 41 GLU B O 1
ATOM 1521 N N . LEU B 1 42 ? -8.062 -0.758 -15.312 1 87.56 42 LEU B N 1
ATOM 1522 C CA . LEU B 1 42 ? -6.773 -0.284 -15.812 1 87.56 42 LEU B CA 1
ATOM 1523 C C . LEU B 1 42 ? -6.465 1.108 -15.273 1 87.56 42 LEU B C 1
ATOM 1525 O O . LEU B 1 42 ? -5.32 1.397 -14.914 1 87.56 42 LEU B O 1
ATOM 1529 N N . LEU B 1 43 ? -7.469 1.944 -15.258 1 92.12 43 LEU B N 1
ATOM 1530 C CA . LEU B 1 43 ? -7.289 3.299 -14.75 1 92.12 43 LEU B CA 1
ATOM 1531 C C . LEU B 1 43 ? -6.977 3.279 -13.258 1 92.12 43 LEU B C 1
ATOM 1533 O O . LEU B 1 43 ? -6.102 4.016 -12.797 1 92.12 43 LEU B O 1
ATOM 1537 N N . ILE B 1 44 ? -7.688 2.414 -12.516 1 93.38 44 ILE B N 1
ATOM 1538 C CA . ILE B 1 44 ? -7.426 2.283 -11.086 1 93.38 44 ILE B CA 1
ATOM 1539 C C . ILE B 1 44 ? -5.984 1.832 -10.859 1 93.38 44 ILE B C 1
ATOM 1541 O O . ILE B 1 44 ? -5.262 2.422 -10.055 1 93.38 44 ILE B O 1
ATOM 1545 N N . ASP B 1 45 ? -5.602 0.821 -11.602 1 91.38 45 ASP B N 1
ATOM 1546 C CA . ASP B 1 45 ? -4.23 0.333 -11.492 1 91.38 45 ASP B CA 1
ATOM 1547 C C . ASP B 1 45 ? -3.227 1.449 -11.781 1 91.38 45 ASP B C 1
ATOM 1549 O O . ASP B 1 45 ? -2.23 1.591 -11.062 1 91.38 45 ASP B O 1
ATOM 1553 N N . PHE B 1 46 ? -3.502 2.254 -12.789 1 92.5 46 PHE B N 1
ATOM 1554 C CA . PHE B 1 46 ? -2.629 3.359 -13.164 1 92.5 46 PHE B CA 1
ATOM 1555 C C . PHE B 1 46 ? -2.506 4.363 -12.023 1 92.5 46 PHE B C 1
ATOM 1557 O O . PHE B 1 46 ? -1.397 4.715 -11.617 1 92.5 46 PHE B O 1
ATOM 1564 N N . TYR B 1 47 ? -3.568 4.805 -11.469 1 94.12 47 TYR B N 1
ATOM 1565 C CA . TYR B 1 47 ? -3.561 5.832 -10.438 1 94.12 47 TYR B CA 1
ATOM 1566 C C . TYR B 1 47 ? -2.961 5.297 -9.141 1 94.12 47 TYR B C 1
ATOM 1568 O O . TYR B 1 47 ? -2.291 6.031 -8.406 1 94.12 47 TYR B O 1
ATOM 1576 N N . VAL B 1 48 ? -3.166 4.043 -8.852 1 96 48 VAL B N 1
ATOM 1577 C CA . VAL B 1 48 ? -2.584 3.432 -7.664 1 96 48 VAL B CA 1
ATOM 1578 C C . VAL B 1 48 ? -1.064 3.383 -7.797 1 96 48 VAL B C 1
ATOM 1580 O O . VAL B 1 48 ? -0.342 3.742 -6.863 1 96 48 VAL B O 1
ATOM 1583 N N . ARG B 1 49 ? -0.611 3.002 -8.914 1 93.81 49 ARG B N 1
ATOM 1584 C CA . ARG B 1 49 ? 0.832 2.91 -9.117 1 93.81 49 ARG B CA 1
ATOM 1585 C C . ARG B 1 49 ? 1.478 4.289 -9.094 1 93.81 49 ARG B C 1
ATOM 1587 O O . ARG B 1 49 ? 2.58 4.453 -8.562 1 93.81 49 ARG B O 1
ATOM 1594 N N . GLU B 1 50 ? 0.807 5.242 -9.656 1 94.44 50 GLU B N 1
ATOM 1595 C CA . GLU B 1 50 ? 1.301 6.617 -9.578 1 94.44 50 GLU B CA 1
ATOM 1596 C C . GLU B 1 50 ? 1.36 7.098 -8.133 1 94.44 50 GLU B C 1
ATOM 1598 O O . GLU B 1 50 ? 2.312 7.773 -7.734 1 94.44 50 GLU B O 1
ATOM 1603 N N . LEU B 1 51 ? 0.384 6.75 -7.418 1 96.25 51 LEU B N 1
ATOM 1604 C CA . LEU B 1 51 ? 0.298 7.113 -6.008 1 96.25 51 LEU B CA 1
ATOM 1605 C C . LEU B 1 51 ? 1.419 6.453 -5.207 1 96.25 51 LEU B C 1
ATOM 1607 O O . LEU B 1 51 ? 2.084 7.113 -4.406 1 96.25 51 LEU B O 1
ATOM 1611 N N . LEU B 1 52 ? 1.583 5.211 -5.441 1 94.94 52 LEU B N 1
ATOM 1612 C CA . LEU B 1 52 ? 2.639 4.465 -4.762 1 94.94 52 LEU B CA 1
ATOM 1613 C C . LEU B 1 52 ? 4.012 5.023 -5.117 1 94.94 52 LEU B C 1
ATOM 1615 O O . LEU B 1 52 ? 4.871 5.18 -4.246 1 94.94 52 LEU B O 1
ATOM 1619 N N . ARG B 1 53 ? 4.219 5.348 -6.379 1 93.81 53 ARG B N 1
ATOM 1620 C CA . ARG B 1 53 ? 5.469 5.965 -6.805 1 93.81 53 ARG B CA 1
ATOM 1621 C C . ARG B 1 53 ? 5.711 7.277 -6.07 1 93.81 53 ARG B C 1
ATOM 1623 O O . ARG B 1 53 ? 6.82 7.539 -5.598 1 93.81 53 ARG B O 1
ATOM 1630 N N . LEU B 1 54 ? 4.703 8.023 -5.984 1 94.94 54 LEU B N 1
ATOM 1631 C CA . LEU B 1 54 ? 4.785 9.336 -5.34 1 94.94 54 LEU B CA 1
ATOM 1632 C C . LEU B 1 54 ? 5.242 9.195 -3.893 1 94.94 54 LEU B C 1
ATOM 1634 O O . LEU B 1 54 ? 6.234 9.812 -3.492 1 94.94 54 LEU B O 1
ATOM 1638 N N . VAL B 1 55 ? 4.559 8.359 -3.121 1 94.56 55 VAL B N 1
ATOM 1639 C CA . VAL B 1 55 ? 4.785 8.32 -1.681 1 94.56 55 VAL B CA 1
ATOM 1640 C C . VAL B 1 55 ? 6.09 7.582 -1.386 1 94.56 55 VAL B C 1
ATOM 1642 O O . VAL B 1 55 ? 6.832 7.961 -0.475 1 94.56 55 VAL B O 1
ATOM 1645 N N . LEU B 1 56 ? 6.406 6.586 -2.137 1 91.75 56 LEU B N 1
ATOM 1646 C CA . LEU B 1 56 ? 7.637 5.836 -1.914 1 91.75 56 LEU B CA 1
ATOM 1647 C C . LEU B 1 56 ? 8.859 6.66 -2.303 1 91.75 56 LEU B C 1
ATOM 1649 O O . LEU B 1 56 ? 9.883 6.629 -1.613 1 91.75 56 LEU B O 1
ATOM 1653 N N . ASN B 1 57 ? 8.742 7.375 -3.416 1 90.12 57 ASN B N 1
ATOM 1654 C CA . ASN B 1 57 ? 9.836 8.25 -3.828 1 90.12 57 ASN B CA 1
ATOM 1655 C C . ASN B 1 57 ? 10.094 9.352 -2.801 1 90.12 57 ASN B C 1
ATOM 1657 O O . ASN B 1 57 ? 11.242 9.617 -2.447 1 90.12 57 ASN B O 1
ATOM 1661 N N . ASN B 1 58 ? 9.016 9.977 -2.326 1 91.81 58 ASN B N 1
ATOM 1662 C CA . ASN B 1 58 ? 9.18 11.078 -1.385 1 91.81 58 ASN B CA 1
ATOM 1663 C C . ASN B 1 58 ? 9.734 10.594 -0.049 1 91.81 58 ASN B C 1
ATOM 1665 O O . ASN B 1 58 ? 10.383 11.359 0.668 1 91.81 58 ASN B O 1
ATOM 1669 N N . ALA B 1 59 ? 9.477 9.336 0.236 1 88.31 59 ALA B N 1
ATOM 1670 C CA . ALA B 1 59 ? 9.977 8.766 1.48 1 88.31 59 ALA B CA 1
ATOM 1671 C C . ALA B 1 59 ? 11.469 8.461 1.382 1 88.31 59 ALA B C 1
ATOM 1673 O O . ALA B 1 59 ? 12.164 8.383 2.4 1 88.31 59 ALA B O 1
ATOM 1674 N N . THR B 1 60 ? 12.031 8.289 0.21 1 84.19 60 THR B N 1
ATOM 1675 C CA . THR B 1 60 ? 13.383 7.75 0.086 1 84.19 60 THR B CA 1
ATOM 1676 C C . THR B 1 60 ? 14.32 8.781 -0.529 1 84.19 60 THR B C 1
ATOM 1678 O O . THR B 1 60 ? 15.539 8.672 -0.405 1 84.19 60 THR B O 1
ATOM 1681 N N . LYS B 1 61 ? 13.789 9.68 -1.201 1 83.81 61 LYS B N 1
ATOM 1682 C CA . LYS B 1 61 ? 14.648 10.648 -1.878 1 83.81 61 LYS B CA 1
ATOM 1683 C C . LYS B 1 61 ? 15.328 11.578 -0.876 1 83.81 61 LYS B C 1
ATOM 1685 O O . LYS B 1 61 ? 14.805 11.812 0.216 1 83.81 61 LYS B O 1
ATOM 1690 N N . LYS B 1 62 ? 16.516 12.055 -1.312 1 82.12 62 LYS B N 1
ATOM 1691 C CA . LYS B 1 62 ? 17.297 12.961 -0.486 1 82.12 62 LYS B CA 1
ATOM 1692 C C . LYS B 1 62 ? 16.562 14.281 -0.26 1 82.12 62 LYS B C 1
ATOM 1694 O O . LYS B 1 62 ? 16.531 14.797 0.859 1 82.12 62 LYS B O 1
ATOM 1699 N N . LYS B 1 63 ? 15.984 14.828 -1.32 1 85.38 63 LYS B N 1
ATOM 1700 C CA . LYS B 1 63 ? 15.203 16.062 -1.229 1 85.38 63 LYS B CA 1
ATOM 1701 C C . LYS B 1 63 ? 13.727 15.789 -1.469 1 85.38 63 LYS B C 1
ATOM 1703 O O . LYS B 1 63 ? 13.32 15.477 -2.59 1 85.38 63 LYS B O 1
ATOM 1708 N N . GLN B 1 64 ? 12.984 16 -0.458 1 87.94 64 GLN B N 1
ATOM 1709 C CA . GLN B 1 64 ? 11.555 15.75 -0.534 1 87.94 64 GLN B CA 1
ATOM 1710 C C . GLN B 1 64 ? 10.844 16.859 -1.296 1 87.94 64 GLN B C 1
ATOM 1712 O O . GLN B 1 64 ? 11.344 17.984 -1.38 1 87.94 64 GLN B O 1
ATOM 1717 N N . ASP B 1 65 ? 9.734 16.484 -1.896 1 90.06 65 ASP B N 1
ATOM 1718 C CA . ASP B 1 65 ? 8.875 17.5 -2.514 1 90.06 65 ASP B CA 1
ATOM 1719 C C . ASP B 1 65 ? 8.422 18.531 -1.49 1 90.06 65 ASP B C 1
ATOM 1721 O O . ASP B 1 65 ? 8.391 18.266 -0.29 1 90.06 65 ASP B O 1
ATOM 1725 N N . SER B 1 66 ? 8.164 19.75 -2.016 1 92.62 66 SER B N 1
ATOM 1726 C CA . SER B 1 66 ? 7.504 20.719 -1.142 1 92.62 66 SER B CA 1
ATOM 1727 C C . SER B 1 66 ? 6.191 20.156 -0.596 1 92.62 66 SER B C 1
ATOM 1729 O O . SER B 1 66 ? 5.574 19.297 -1.215 1 92.62 66 SER B O 1
ATOM 1731 N N . LEU B 1 67 ? 5.734 20.609 0.512 1 94.12 67 LEU B N 1
ATOM 1732 C CA . LEU B 1 67 ? 4.484 20.156 1.106 1 94.12 67 LEU B CA 1
ATOM 1733 C C . LEU B 1 67 ? 3.311 20.391 0.163 1 94.12 67 LEU B C 1
ATOM 1735 O O . LEU B 1 67 ? 2.418 19.562 0.04 1 94.12 67 LEU B O 1
ATOM 1739 N N . SER B 1 68 ? 3.322 21.609 -0.468 1 95.38 68 SER B N 1
ATOM 1740 C CA . SER B 1 68 ? 2.279 21.953 -1.43 1 95.38 68 SER B CA 1
ATOM 1741 C C . SER B 1 68 ? 2.301 21 -2.627 1 95.38 68 SER B C 1
ATOM 1743 O O . SER B 1 68 ? 1.248 20.562 -3.094 1 95.38 68 SER B O 1
ATOM 1745 N N . GLY B 1 69 ? 3.508 20.672 -3.119 1 95.62 69 GLY B N 1
ATOM 1746 C CA . GLY B 1 69 ? 3.646 19.734 -4.219 1 95.62 69 GLY B CA 1
ATOM 1747 C C . GLY B 1 69 ? 3.139 18.344 -3.883 1 95.62 69 GLY B C 1
ATOM 1748 O O . GLY B 1 69 ? 2.385 17.75 -4.656 1 95.62 69 GLY B O 1
ATOM 1749 N N . LEU B 1 70 ? 3.531 17.875 -2.764 1 95.94 70 LEU B N 1
ATOM 1750 C CA . LEU B 1 70 ? 3.098 16.562 -2.307 1 95.94 70 LEU B CA 1
ATOM 1751 C C . LEU B 1 70 ? 1.585 16.531 -2.113 1 95.94 70 LEU B C 1
ATOM 1753 O O . LEU B 1 70 ? 0.919 15.594 -2.568 1 95.94 70 LEU B O 1
ATOM 1757 N N . ASN B 1 71 ? 1.061 17.516 -1.424 1 96.25 71 ASN B N 1
ATOM 1758 C CA . ASN B 1 71 ? -0.376 17.594 -1.179 1 96.25 71 ASN B CA 1
ATOM 1759 C C . ASN B 1 71 ? -1.167 17.609 -2.482 1 96.25 71 ASN B C 1
ATOM 1761 O O . ASN B 1 71 ? -2.174 16.922 -2.609 1 96.25 71 ASN B O 1
ATOM 1765 N N . ASN B 1 72 ? -0.748 18.438 -3.42 1 96.31 72 ASN B N 1
ATOM 1766 C CA . ASN B 1 72 ? -1.441 18.547 -4.699 1 96.31 72 ASN B CA 1
ATOM 1767 C C . ASN B 1 72 ? -1.466 17.219 -5.445 1 96.31 72 ASN B C 1
ATOM 1769 O O . ASN B 1 72 ? -2.516 16.797 -5.926 1 96.31 72 ASN B O 1
ATOM 1773 N N . LYS B 1 73 ? -0.35 16.562 -5.555 1 96.62 73 LYS B N 1
ATOM 1774 C CA . LYS B 1 73 ? -0.252 15.281 -6.258 1 96.62 73 LYS B CA 1
ATOM 1775 C C . LYS B 1 73 ? -1.055 14.195 -5.547 1 96.62 73 LYS B C 1
ATOM 1777 O O . LYS B 1 73 ? -1.774 13.43 -6.188 1 96.62 73 LYS B O 1
ATOM 1782 N N . LEU B 1 74 ? -0.897 14.164 -4.227 1 96.88 74 LEU B N 1
ATOM 1783 C CA . LEU B 1 74 ? -1.634 13.195 -3.426 1 96.88 74 LEU B CA 1
ATOM 1784 C C . LEU B 1 74 ? -3.139 13.383 -3.596 1 96.88 74 LEU B C 1
ATOM 1786 O O . LEU B 1 74 ? -3.861 12.414 -3.84 1 96.88 74 LEU B O 1
ATOM 1790 N N . SER B 1 75 ? -3.625 14.609 -3.486 1 96.06 75 SER B N 1
ATOM 1791 C CA . SER B 1 75 ? -5.043 14.922 -3.604 1 96.06 75 SER B CA 1
ATOM 1792 C C . SER B 1 75 ? -5.574 14.586 -4.992 1 96.06 75 SER B C 1
ATOM 1794 O O . SER B 1 75 ? -6.695 14.094 -5.133 1 96.06 75 SER B O 1
ATOM 1796 N N . THR B 1 76 ? -4.785 14.875 -6.004 1 96.19 76 THR B N 1
ATOM 1797 C CA . THR B 1 76 ? -5.172 14.586 -7.379 1 96.19 76 THR B CA 1
ATOM 1798 C C . THR B 1 76 ? -5.383 13.086 -7.582 1 96.19 76 THR B C 1
ATOM 1800 O O . THR B 1 76 ? -6.402 12.664 -8.133 1 96.19 76 THR B O 1
ATOM 1803 N N . GLN B 1 77 ? -4.426 12.266 -7.102 1 96.12 77 GLN B N 1
ATOM 1804 C CA . GLN B 1 77 ? -4.516 10.82 -7.266 1 96.12 77 GLN B CA 1
ATOM 1805 C C . GLN B 1 77 ? -5.691 10.25 -6.477 1 96.12 77 GLN B C 1
ATOM 1807 O O . GLN B 1 77 ? -6.414 9.383 -6.973 1 96.12 77 GLN B O 1
ATOM 1812 N N . LEU B 1 78 ? -5.902 10.734 -5.258 1 96.5 78 LEU B N 1
ATOM 1813 C CA . LEU B 1 78 ? -6.992 10.25 -4.418 1 96.5 78 LEU B CA 1
ATOM 1814 C C . LEU B 1 78 ? -8.344 10.625 -5.012 1 96.5 78 LEU B C 1
ATOM 1816 O O . LEU B 1 78 ? -9.297 9.844 -4.953 1 96.5 78 LEU B O 1
ATOM 1820 N N . ARG B 1 79 ? -8.43 11.828 -5.547 1 96.38 79 ARG B N 1
ATOM 1821 C CA . ARG B 1 79 ? -9.656 12.258 -6.215 1 96.38 79 ARG B CA 1
ATOM 1822 C C . ARG B 1 79 ? -9.938 11.398 -7.445 1 96.38 79 ARG B C 1
ATOM 1824 O O . ARG B 1 79 ? -11.086 11.031 -7.703 1 96.38 79 ARG B O 1
ATOM 1831 N N . ALA B 1 80 ? -8.898 11.133 -8.281 1 96.19 80 ALA B N 1
ATOM 1832 C CA . ALA B 1 80 ? -9.039 10.266 -9.445 1 96.19 80 ALA B CA 1
ATOM 1833 C C . ALA B 1 80 ? -9.555 8.891 -9.047 1 96.19 80 ALA B C 1
ATOM 1835 O O . ALA B 1 80 ? -10.477 8.359 -9.664 1 96.19 80 ALA B O 1
ATOM 1836 N N . LEU B 1 81 ? -9.047 8.328 -7.965 1 96.06 81 LEU B N 1
ATOM 1837 C CA . LEU B 1 81 ? -9.469 7.02 -7.477 1 96.06 81 LEU B CA 1
ATOM 1838 C C . LEU B 1 81 ? -10.906 7.055 -6.984 1 96.06 81 LEU B C 1
ATOM 1840 O O . LEU B 1 81 ? -11.688 6.145 -7.27 1 96.06 81 LEU B O 1
ATOM 1844 N N . SER B 1 82 ? -11.211 8.141 -6.289 1 95.12 82 SER B N 1
ATOM 1845 C CA . SER B 1 82 ? -12.578 8.312 -5.797 1 95.12 82 SER B CA 1
ATOM 1846 C C . SER B 1 82 ? -13.578 8.383 -6.949 1 95.12 82 SER B C 1
ATOM 1848 O O . SER B 1 82 ? -14.672 7.836 -6.852 1 95.12 82 SER B O 1
ATOM 1850 N N . SER B 1 83 ? -13.195 9.047 -8.031 1 95.12 83 SER B N 1
ATOM 1851 C CA . SER B 1 83 ? -14.07 9.18 -9.195 1 95.12 83 SER B CA 1
ATOM 1852 C C . SER B 1 83 ? -14.312 7.824 -9.852 1 95.12 83 SER B C 1
ATOM 1854 O O . SER B 1 83 ? -15.305 7.645 -10.562 1 95.12 83 SER B O 1
ATOM 1856 N N . LEU B 1 84 ? -13.375 6.879 -9.617 1 92.19 84 LEU B N 1
ATOM 1857 C CA . LEU B 1 84 ? -13.469 5.539 -10.18 1 92.19 84 LEU B CA 1
ATOM 1858 C C . LEU B 1 84 ? -14.117 4.578 -9.188 1 92.19 84 LEU B C 1
ATOM 1860 O O . LEU B 1 84 ? -14.195 3.373 -9.438 1 92.19 84 LEU B O 1
ATOM 1864 N N . GLY B 1 85 ? -14.508 5.145 -8.023 1 92.06 85 GLY B N 1
ATOM 1865 C CA . GLY B 1 85 ? -15.258 4.348 -7.059 1 92.06 85 GLY B CA 1
ATOM 1866 C C . GLY B 1 85 ? -14.383 3.789 -5.949 1 92.06 85 GLY B C 1
ATOM 1867 O O . GLY B 1 85 ? -14.852 2.998 -5.125 1 92.06 85 GLY B O 1
ATOM 1868 N N . VAL B 1 86 ? -13.109 4.074 -5.895 1 93.5 86 VAL B N 1
ATOM 1869 C CA . VAL B 1 86 ? -12.227 3.631 -4.824 1 93.5 86 VAL B CA 1
ATOM 1870 C C . VAL B 1 86 ? -12.211 4.664 -3.701 1 93.5 86 VAL B C 1
ATOM 1872 O O . VAL B 1 86 ? -11.719 5.781 -3.883 1 93.5 86 VAL B O 1
ATOM 1875 N N . THR B 1 87 ? -12.719 4.219 -2.559 1 91 87 THR B N 1
ATOM 1876 C CA . THR B 1 87 ? -12.82 5.129 -1.42 1 91 87 THR B CA 1
ATOM 1877 C C . THR B 1 87 ? -11.617 4.961 -0.492 1 91 87 THR B C 1
ATOM 1879 O O . THR B 1 87 ? -10.836 4.02 -0.639 1 91 87 THR B O 1
ATOM 1882 N N . THR B 1 88 ? -11.453 5.867 0.454 1 90.62 88 THR B N 1
ATOM 1883 C CA . THR B 1 88 ? -10.352 5.801 1.406 1 90.62 88 THR B CA 1
ATOM 1884 C C . THR B 1 88 ? -10.484 4.574 2.305 1 90.62 88 THR B C 1
ATOM 1886 O O . THR B 1 88 ? -9.484 4.055 2.809 1 90.62 88 THR B O 1
ATOM 1889 N N . ASP B 1 89 ? -11.703 4.09 2.424 1 87.38 89 ASP B N 1
ATOM 1890 C CA . ASP B 1 89 ? -11.922 2.883 3.213 1 87.38 89 ASP B CA 1
ATOM 1891 C C . ASP B 1 89 ? -11.32 1.658 2.521 1 87.38 89 ASP B C 1
ATOM 1893 O O . ASP B 1 89 ? -10.945 0.688 3.182 1 87.38 89 ASP B O 1
ATOM 1897 N N . GLN B 1 90 ? -11.203 1.735 1.211 1 90.69 90 GLN B N 1
ATOM 1898 C CA . GLN B 1 90 ? -10.719 0.6 0.429 1 90.69 90 GLN B CA 1
ATOM 1899 C C . GLN B 1 90 ? -9.203 0.64 0.272 1 90.69 90 GLN B C 1
ATOM 1901 O O . GLN B 1 90 ? -8.594 -0.337 -0.168 1 90.69 90 GLN B O 1
ATOM 1906 N N . CYS B 1 91 ? -8.633 1.759 0.688 1 92.69 91 CYS B N 1
ATOM 1907 C CA . CYS B 1 91 ? -7.195 1.818 0.443 1 92.69 91 CYS B CA 1
ATOM 1908 C C . CYS B 1 91 ? -6.461 2.381 1.653 1 92.69 91 CYS B C 1
ATOM 1910 O O . CYS B 1 91 ? -5.242 2.232 1.769 1 92.69 91 CYS B O 1
ATOM 1912 N N . GLY B 1 92 ? -7.137 2.861 2.629 1 94.69 92 GLY B N 1
ATOM 1913 C CA . GLY B 1 92 ? -6.551 3.674 3.686 1 94.69 92 GLY B CA 1
ATOM 1914 C C . GLY B 1 92 ? -5.66 2.881 4.625 1 94.69 92 GLY B C 1
ATOM 1915 O O . GLY B 1 92 ? -4.621 3.373 5.062 1 94.69 92 GLY B O 1
ATOM 1916 N N . VAL B 1 93 ? -6.031 1.655 4.852 1 93.94 93 VAL B N 1
ATOM 1917 C CA . VAL B 1 93 ? -5.332 0.86 5.855 1 93.94 93 VAL B CA 1
ATOM 1918 C C . VAL B 1 93 ? -3.889 0.625 5.414 1 93.94 93 VAL B C 1
ATOM 1920 O O . VAL B 1 93 ? -2.975 0.61 6.242 1 93.94 93 VAL B O 1
ATOM 1923 N N . ILE B 1 94 ? -3.617 0.504 4.125 1 96.25 94 ILE B N 1
ATOM 1924 C CA . ILE B 1 94 ? -2.281 0.27 3.59 1 96.25 94 ILE B CA 1
ATOM 1925 C C . ILE B 1 94 ? -1.626 1.604 3.236 1 96.25 94 ILE B C 1
ATOM 1927 O O . ILE B 1 94 ? -0.428 1.792 3.459 1 96.25 94 ILE B O 1
ATOM 1931 N N . LEU B 1 95 ? -2.43 2.477 2.723 1 96.75 95 LEU B N 1
ATOM 1932 C CA . LEU B 1 95 ? -1.896 3.721 2.174 1 96.75 95 LEU B CA 1
ATOM 1933 C C . LEU B 1 95 ? -1.459 4.664 3.291 1 96.75 95 LEU B C 1
ATOM 1935 O O . LEU B 1 95 ? -0.484 5.402 3.139 1 96.75 95 LEU B O 1
ATOM 1939 N N . TYR B 1 96 ? -2.111 4.633 4.426 1 95.44 96 TYR B N 1
ATOM 1940 C CA . TYR B 1 96 ? -1.85 5.586 5.5 1 95.44 96 TYR B CA 1
ATOM 1941 C C . TYR B 1 96 ? -0.389 5.531 5.934 1 95.44 96 TYR B C 1
ATOM 1943 O O . TYR B 1 96 ? 0.311 6.547 5.906 1 95.44 96 TYR B O 1
ATOM 1951 N N . PRO B 1 97 ? 0.125 4.367 6.285 1 94.31 97 PRO B N 1
ATOM 1952 C CA . PRO B 1 97 ? 1.522 4.355 6.723 1 94.31 97 PRO B CA 1
ATOM 1953 C C . PRO B 1 97 ? 2.49 4.777 5.621 1 94.31 97 PRO B C 1
ATOM 1955 O O . PRO B 1 97 ? 3.549 5.344 5.906 1 94.31 97 PRO B O 1
ATOM 1958 N N . LEU B 1 98 ? 2.189 4.555 4.387 1 95.31 98 LEU B N 1
ATOM 1959 C CA . LEU B 1 98 ? 3.039 4.965 3.277 1 95.31 98 LEU B CA 1
ATOM 1960 C C . LEU B 1 98 ? 3.068 6.484 3.148 1 95.31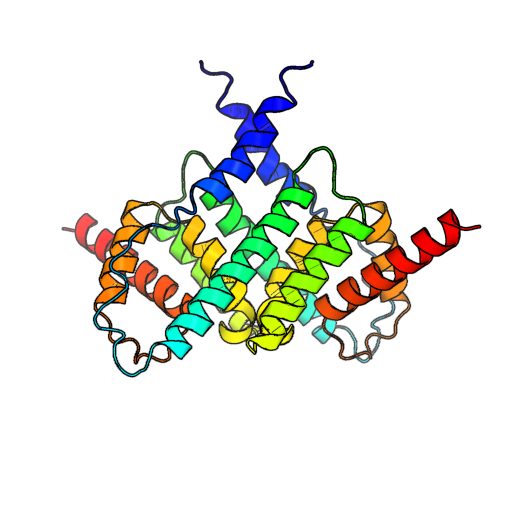 98 LEU B C 1
ATOM 1962 O O . LEU B 1 98 ? 4.133 7.074 2.955 1 95.31 98 LEU B O 1
ATOM 1966 N N . VAL B 1 99 ? 1.868 7.094 3.281 1 95.81 99 VAL B N 1
ATOM 1967 C CA . VAL B 1 99 ? 1.775 8.547 3.24 1 95.81 99 VAL B CA 1
ATOM 1968 C C . VAL B 1 99 ? 2.527 9.148 4.426 1 95.81 99 VAL B C 1
ATOM 1970 O O . VAL B 1 99 ? 3.281 10.109 4.27 1 95.81 99 VAL B O 1
ATOM 1973 N N . GLU B 1 100 ? 2.266 8.578 5.543 1 94.19 100 GLU B N 1
ATOM 1974 C CA . GLU B 1 100 ? 2.941 9.031 6.754 1 94.19 100 GLU B CA 1
ATOM 1975 C C . GLU B 1 100 ? 4.457 9.047 6.57 1 94.19 100 GLU B C 1
ATOM 1977 O O . GLU B 1 100 ? 5.121 10.023 6.926 1 94.19 100 GLU B O 1
ATOM 1982 N N . SER B 1 101 ? 5.016 8.023 5.988 1 91 101 SER B N 1
ATOM 1983 C CA . SER B 1 101 ? 6.457 7.867 5.816 1 91 101 SER B CA 1
ATOM 1984 C C . SER B 1 101 ? 7.004 8.852 4.789 1 91 101 SER B C 1
ATOM 1986 O O . SER B 1 101 ? 8.211 9.102 4.746 1 91 101 SER B O 1
ATOM 1988 N N . SER B 1 102 ? 6.164 9.344 3.963 1 93.31 102 SER B N 1
ATOM 1989 C CA . SER B 1 102 ? 6.594 10.227 2.889 1 93.31 102 SER B CA 1
ATOM 1990 C C . SER B 1 102 ? 6.684 11.672 3.369 1 93.31 102 SER B C 1
ATOM 1992 O O . SER B 1 102 ? 7.105 12.562 2.621 1 93.31 102 SER B O 1
ATOM 1994 N N . LEU B 1 103 ? 6.359 11.953 4.594 1 94 103 LEU B N 1
ATOM 1995 C CA . LEU B 1 103 ? 6.312 13.312 5.125 1 94 103 LEU B CA 1
ATOM 1996 C C . LEU B 1 103 ? 7.559 13.617 5.949 1 94 103 LEU B C 1
ATOM 1998 O O . LEU B 1 103 ? 8.102 12.727 6.613 1 94 103 LEU B O 1
ATOM 2002 N N . PRO B 1 104 ? 7.926 14.922 5.965 1 91.06 104 PRO B N 1
ATOM 2003 C CA . PRO B 1 104 ? 9.023 15.305 6.855 1 91.06 104 PRO B CA 1
ATOM 2004 C C . PRO B 1 104 ? 8.672 15.133 8.328 1 91.06 104 PRO B C 1
ATOM 2006 O O . PRO B 1 104 ? 7.512 15.297 8.719 1 91.06 104 PRO B O 1
ATOM 2009 N N . THR B 1 105 ? 9.719 14.953 9.125 1 88.5 105 THR B N 1
ATOM 2010 C CA . THR B 1 105 ? 9.562 14.633 10.539 1 88.5 105 THR B CA 1
ATOM 2011 C C . THR B 1 105 ? 8.789 15.734 11.266 1 88.5 105 THR B C 1
ATOM 2013 O O . THR B 1 105 ? 7.941 15.445 12.109 1 88.5 105 THR B O 1
ATOM 2016 N N . HIS B 1 106 ? 9.055 16.938 10.977 1 90.62 106 HIS B N 1
ATOM 2017 C CA . HIS B 1 106 ? 8.406 18.031 11.68 1 90.62 106 HIS B CA 1
ATOM 2018 C C . HIS B 1 106 ? 6.918 18.094 11.352 1 90.62 106 HIS B C 1
ATOM 2020 O O . HIS B 1 106 ? 6.105 18.438 12.219 1 90.62 106 HIS B O 1
ATOM 2026 N N . ILE B 1 107 ? 6.465 17.75 10.141 1 93.31 107 ILE B N 1
ATOM 2027 C CA . ILE B 1 107 ? 5.059 17.703 9.75 1 93.31 107 ILE B CA 1
ATOM 2028 C C . ILE B 1 107 ? 4.355 16.562 10.477 1 93.31 107 ILE B C 1
ATOM 2030 O O . ILE B 1 107 ? 3.242 16.719 10.977 1 93.31 107 ILE B O 1
ATOM 2034 N N . LEU B 1 108 ? 4.996 15.406 10.586 1 91.31 108 LEU B N 1
ATOM 2035 C CA . LEU B 1 108 ? 4.449 14.242 11.273 1 91.31 108 LEU B CA 1
ATOM 2036 C C . LEU B 1 108 ? 4.215 14.531 12.75 1 91.31 108 LEU B C 1
ATOM 2038 O O . LEU B 1 108 ? 3.186 14.148 13.312 1 91.31 108 LEU B O 1
ATOM 2042 N N . ARG B 1 109 ? 5.18 15.211 13.312 1 90.44 109 ARG B N 1
ATOM 2043 C CA . ARG B 1 109 ? 5.051 15.57 14.719 1 90.44 109 ARG B CA 1
ATOM 2044 C C . ARG B 1 109 ? 3.855 16.5 14.938 1 90.44 109 ARG B C 1
ATOM 2046 O O . ARG B 1 109 ? 3.105 16.328 15.906 1 90.44 109 ARG B O 1
ATOM 2053 N N . SER B 1 110 ? 3.707 17.438 14.078 1 92.5 110 SER B N 1
ATOM 2054 C CA . SER B 1 110 ? 2.574 18.359 14.156 1 92.5 110 SER B CA 1
ATOM 2055 C C . SER B 1 110 ? 1.251 17.609 14.008 1 92.5 110 SER B C 1
ATOM 2057 O O . SER B 1 110 ? 0.286 17.906 14.711 1 92.5 110 SER B O 1
ATOM 2059 N N . PHE B 1 111 ? 1.174 16.656 13.141 1 92.12 111 PHE B N 1
ATOM 2060 C CA . PHE B 1 111 ? -0.024 15.859 12.914 1 92.12 111 PHE B CA 1
ATOM 2061 C C . PHE B 1 111 ? -0.368 15.047 14.156 1 92.12 111 PHE B C 1
ATOM 2063 O O . PHE B 1 111 ? -1.529 14.984 14.562 1 92.12 111 PHE B O 1
ATOM 2070 N N . GLN B 1 112 ? 0.651 14.469 14.727 1 85.06 112 GLN B N 1
ATOM 2071 C CA . GLN B 1 112 ? 0.453 13.648 15.914 1 85.06 112 GLN B CA 1
ATOM 2072 C C . GLN B 1 112 ? -0.076 14.477 17.078 1 85.06 112 GLN B C 1
ATOM 2074 O O . GLN B 1 112 ? -0.922 14.016 17.844 1 85.06 112 GLN B O 1
ATOM 2079 N N . ARG B 1 113 ? 0.457 15.664 17.172 1 86.94 113 ARG B N 1
ATOM 2080 C CA . ARG B 1 113 ? -0.003 16.578 18.219 1 86.94 113 ARG B CA 1
ATOM 2081 C C . ARG B 1 113 ? -1.467 16.953 18.016 1 86.94 113 ARG B C 1
ATOM 2083 O O . ARG B 1 113 ? -2.238 17.016 18.969 1 86.94 113 ARG B O 1
ATOM 2090 N N . GLN B 1 114 ? -1.801 17.156 16.781 1 85.44 114 GLN B N 1
ATOM 2091 C CA . GLN B 1 114 ? -3.176 17.516 16.453 1 85.44 114 GLN B CA 1
ATOM 2092 C C . GLN B 1 114 ? -4.125 16.359 16.703 1 85.44 114 GLN B C 1
ATOM 2094 O O . GLN B 1 114 ? -5.25 16.547 17.172 1 85.44 114 GLN B O 1
ATOM 2099 N N . ARG B 1 115 ? -3.756 15.211 16.297 1 81.5 115 ARG B N 1
ATOM 2100 C CA . ARG B 1 115 ? -4.59 14.023 16.453 1 81.5 115 ARG B CA 1
ATOM 2101 C C . ARG B 1 115 ? -4.848 13.727 17.922 1 81.5 115 ARG B C 1
ATOM 2103 O O . ARG B 1 115 ? -5.918 13.234 18.281 1 81.5 115 ARG B O 1
ATOM 2110 N N . LYS B 1 116 ? -3.824 13.969 18.734 1 73.19 116 LYS B N 1
ATOM 2111 C CA . LYS B 1 116 ? -3.969 13.75 20.172 1 73.19 116 LYS B CA 1
ATOM 2112 C C . LYS B 1 116 ? -5.039 14.664 20.766 1 73.19 116 LYS B C 1
ATOM 2114 O O . LYS B 1 116 ? -5.723 14.289 21.719 1 73.19 116 LYS B O 1
ATOM 2119 N N . ASN B 1 117 ? -5.141 15.742 20.172 1 69.88 117 ASN B N 1
ATOM 2120 C CA . ASN B 1 117 ? -6.082 16.734 20.672 1 69.88 117 ASN B CA 1
ATOM 2121 C C . ASN B 1 117 ? -7.496 16.469 20.156 1 69.88 117 ASN B C 1
ATOM 2123 O O . ASN B 1 117 ? -8.461 17.031 20.688 1 69.88 117 ASN B O 1
ATOM 2127 N N . ILE B 1 118 ? -7.551 15.875 19.016 1 60.41 118 ILE B N 1
ATOM 2128 C CA . ILE B 1 118 ? -8.859 15.609 18.438 1 60.41 118 ILE B CA 1
ATOM 2129 C C . ILE B 1 118 ? -9.461 14.352 19.062 1 60.41 118 ILE B C 1
ATOM 2131 O O . ILE B 1 118 ? -8.766 13.352 19.234 1 60.41 118 ILE B O 1
ATOM 2135 N N . ASP B 1 119 ? -10.578 14.531 19.719 1 51.06 119 ASP B N 1
ATOM 2136 C CA . ASP B 1 119 ? -11.352 13.461 20.328 1 51.06 119 ASP B CA 1
ATOM 2137 C C . ASP B 1 119 ? -11.57 12.312 19.344 1 51.06 119 ASP B C 1
ATOM 2139 O O . ASP B 1 119 ? -11.766 12.539 18.141 1 51.06 119 ASP B O 1
ATOM 2143 N N . SER B 1 120 ? -11.008 11.102 19.594 1 52.56 120 SER B N 1
ATOM 2144 C CA . SER B 1 120 ? -11.125 9.805 18.922 1 52.56 120 SER B CA 1
ATOM 2145 C C . SER B 1 120 ? -12.5 9.625 18.297 1 52.56 120 SER B C 1
ATOM 2147 O O . SER B 1 120 ? -12.75 8.641 17.609 1 52.56 120 SER B O 1
ATOM 2149 N N . GLU B 1 121 ? -13.328 10.594 18.703 1 48.38 121 GLU B N 1
ATOM 2150 C CA . GLU B 1 121 ? -14.703 10.32 18.281 1 48.38 121 GLU B CA 1
ATOM 2151 C C . GLU B 1 121 ? -14.859 10.477 16.766 1 48.38 121 GLU B C 1
ATOM 2153 O O . GLU B 1 121 ? -15.875 10.07 16.203 1 48.38 121 GLU B O 1
ATOM 2158 N N . GLN B 1 122 ? -13.906 11.219 16.266 1 52.81 122 GLN B N 1
ATOM 2159 C CA . GLN B 1 122 ? -14.188 11.422 14.844 1 52.81 122 GLN B CA 1
ATOM 2160 C C . GLN B 1 122 ? -13.883 10.156 14.039 1 52.81 122 GLN B C 1
ATOM 2162 O O . GLN B 1 122 ? -12.797 9.578 14.172 1 52.81 122 GLN B O 1
ATOM 2167 N N . SER B 1 123 ? -14.93 9.586 13.562 1 59.53 123 SER B N 1
ATOM 2168 C CA . SER B 1 123 ? -15.055 8.375 12.75 1 59.53 123 SER B CA 1
ATOM 2169 C C . SER B 1 123 ? -14.281 8.516 11.445 1 59.53 123 SER B C 1
ATOM 2171 O O . SER B 1 123 ? -14.523 7.766 10.492 1 59.53 123 SER B O 1
ATOM 2173 N N . ILE B 1 124 ? -13.375 9.523 11.477 1 65.56 124 ILE B N 1
ATOM 2174 C CA . ILE B 1 124 ? -12.688 9.68 10.195 1 65.56 124 ILE B CA 1
ATOM 2175 C C . ILE B 1 124 ? -11.516 8.703 10.117 1 65.56 124 ILE B C 1
ATOM 2177 O O . ILE B 1 124 ? -10.844 8.453 11.117 1 65.56 124 ILE B O 1
ATOM 2181 N N . SER B 1 125 ? -11.359 8.188 8.914 1 81 125 SER B N 1
ATOM 2182 C CA . SER B 1 125 ? -10.227 7.297 8.711 1 81 125 SER B CA 1
ATOM 2183 C C . SER B 1 125 ? -8.906 8.023 8.93 1 81 125 SER B C 1
ATOM 2185 O O . SER B 1 125 ? -8.828 9.242 8.773 1 81 125 SER B O 1
ATOM 2187 N N . THR B 1 126 ? -7.969 7.379 9.375 1 85.88 126 THR B N 1
ATOM 2188 C CA . THR B 1 126 ? -6.656 7.961 9.633 1 85.88 126 THR B CA 1
ATOM 2189 C C . THR B 1 126 ? -6.078 8.57 8.359 1 85.88 126 THR B C 1
ATOM 2191 O O . THR B 1 126 ? -5.414 9.609 8.406 1 85.88 126 THR B O 1
ATOM 2194 N N . LEU B 1 127 ? -6.438 7.973 7.211 1 92.81 127 LEU B N 1
ATOM 2195 C CA . LEU B 1 127 ? -5.969 8.531 5.949 1 92.81 127 LEU B CA 1
ATOM 2196 C C . LEU B 1 127 ? -6.633 9.875 5.668 1 92.81 127 LEU B C 1
ATOM 2198 O O . LEU B 1 127 ? -5.957 10.844 5.301 1 92.81 127 LEU B O 1
ATOM 2202 N N . ASP B 1 128 ? -7.91 9.945 5.871 1 91.88 128 ASP B N 1
ATOM 2203 C CA . ASP B 1 128 ? -8.617 11.203 5.672 1 91.88 128 ASP B CA 1
ATOM 2204 C C . ASP B 1 128 ? -8.078 12.289 6.598 1 91.88 128 ASP B C 1
ATOM 2206 O O . ASP B 1 128 ? -7.949 13.453 6.199 1 91.88 128 ASP B O 1
ATOM 2210 N N . ALA B 1 129 ? -7.785 11.93 7.781 1 90.5 129 ALA B N 1
ATOM 2211 C CA . ALA B 1 129 ? -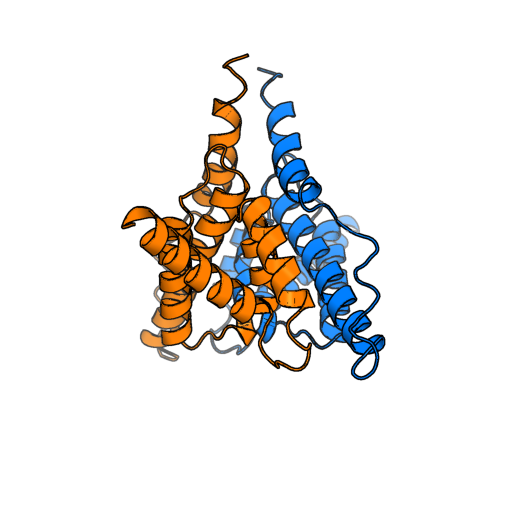7.281 12.875 8.773 1 90.5 129 ALA B CA 1
ATOM 2212 C C . ALA B 1 129 ? -5.945 13.469 8.336 1 90.5 129 ALA B C 1
ATOM 2214 O O . ALA B 1 129 ? -5.742 14.68 8.406 1 90.5 129 ALA B O 1
ATOM 2215 N N . ILE B 1 130 ? -5.039 12.609 7.891 1 93.56 130 ILE B N 1
ATOM 2216 C CA . ILE B 1 130 ? -3.707 13.102 7.555 1 93.56 130 ILE B CA 1
ATOM 2217 C C . ILE B 1 130 ? -3.768 13.914 6.266 1 93.56 130 ILE B C 1
ATOM 2219 O O . ILE B 1 130 ? -3.049 14.906 6.113 1 93.56 130 ILE B O 1
ATOM 2223 N N . VAL B 1 131 ? -4.598 13.523 5.352 1 95.12 131 VAL B N 1
ATOM 2224 C CA . VAL B 1 131 ? -4.754 14.258 4.102 1 95.12 131 VAL B CA 1
ATOM 2225 C C . VAL B 1 131 ? -5.359 15.633 4.383 1 95.12 131 VAL B C 1
ATOM 2227 O O . VAL B 1 131 ? -4.91 16.641 3.834 1 95.12 131 VAL B O 1
ATOM 2230 N N . SER B 1 132 ? -6.367 15.703 5.207 1 94.56 132 SER B N 1
ATOM 2231 C CA . SER B 1 132 ? -6.977 16.969 5.609 1 94.56 132 SER B CA 1
ATOM 2232 C C . SER B 1 132 ? -5.977 17.859 6.332 1 94.56 132 SER B C 1
ATOM 2234 O O . SER B 1 132 ? -5.941 19.062 6.113 1 94.56 132 SER B O 1
ATOM 2236 N N . PHE B 1 133 ? -5.223 17.25 7.195 1 95.12 133 PHE B N 1
ATOM 2237 C CA . PHE B 1 133 ? -4.184 17.969 7.926 1 95.12 133 PHE B CA 1
ATOM 2238 C C . PHE B 1 133 ? -3.174 18.578 6.965 1 95.12 133 PHE B C 1
ATOM 2240 O O . PHE B 1 133 ? -2.811 19.75 7.102 1 95.12 133 PHE B O 1
ATOM 2247 N N . LEU B 1 134 ? -2.699 17.797 6.02 1 96 134 LEU B N 1
ATOM 2248 C CA . LEU B 1 134 ? -1.737 18.266 5.031 1 96 134 LEU B CA 1
ATOM 2249 C C . LEU B 1 134 ? -2.291 19.469 4.266 1 96 134 LEU B C 1
ATOM 2251 O O . LEU B 1 134 ? -1.574 20.438 4.031 1 96 134 LEU B O 1
ATOM 2255 N N . LYS B 1 135 ? -3.5 19.375 3.865 1 96.12 135 LYS B N 1
ATOM 2256 C CA . LYS B 1 135 ? -4.156 20.469 3.158 1 96.12 135 LYS B CA 1
ATOM 2257 C C . LYS B 1 135 ? -4.152 21.75 3.998 1 96.12 135 LYS B C 1
ATOM 2259 O O . LYS B 1 135 ? -3.844 22.828 3.49 1 96.12 135 LYS B O 1
ATOM 2264 N N . SER B 1 136 ? -4.465 21.625 5.246 1 95.69 136 SER B N 1
ATOM 2265 C CA . SER B 1 136 ? -4.492 22.766 6.152 1 95.69 136 SER B CA 1
ATOM 2266 C C . SER B 1 136 ? -3.102 23.359 6.328 1 95.69 136 SER B C 1
ATOM 2268 O O . SER B 1 136 ? -2.947 24.594 6.398 1 95.69 136 SER B O 1
ATOM 2270 N N . GLU B 1 137 ? -2.09 22.469 6.465 1 94.94 137 GLU B N 1
ATOM 2271 C CA . GLU B 1 137 ? -0.71 22.906 6.629 1 94.94 137 GLU B CA 1
ATOM 2272 C C . GLU B 1 137 ? -0.238 23.703 5.414 1 94.94 137 GLU B C 1
ATOM 2274 O O . GLU B 1 137 ? 0.46 24.703 5.551 1 94.94 137 GLU B O 1
ATOM 2279 N N . VAL B 1 138 ? -0.576 23.219 4.25 1 95.31 138 VAL B N 1
ATOM 2280 C CA . VAL B 1 138 ? -0.214 23.891 3.008 1 95.31 138 VAL B CA 1
ATOM 2281 C C . VAL B 1 138 ? -0.869 25.281 2.957 1 95.31 138 VAL B C 1
ATOM 2283 O O . VAL B 1 138 ? -0.235 26.25 2.561 1 95.31 138 VAL B O 1
ATOM 2286 N N . GLN B 1 139 ? -2.111 25.375 3.316 1 94.69 139 GLN B N 1
ATOM 2287 C CA . GLN B 1 139 ? -2.832 26.656 3.338 1 94.69 139 GLN B CA 1
ATOM 2288 C C . GLN B 1 139 ? -2.189 27.625 4.316 1 94.69 139 GLN B C 1
ATOM 2290 O O . GLN B 1 139 ? -2.09 28.828 4.031 1 94.69 139 GLN B O 1
ATOM 2295 N N . LEU B 1 140 ? -1.755 27.109 5.461 1 91.56 140 LEU B N 1
ATOM 2296 C CA . LEU B 1 140 ? -1.089 27.938 6.469 1 91.56 140 LEU B CA 1
ATOM 2297 C C . LEU B 1 140 ? 0.243 28.453 5.945 1 91.56 140 LEU B C 1
ATOM 2299 O O . LEU B 1 140 ? 0.585 29.625 6.168 1 91.56 140 LEU B O 1
ATOM 2303 N N . GLU B 1 141 ? 1.011 27.562 5.281 1 88.75 141 GLU B N 1
ATOM 2304 C CA . GLU B 1 141 ? 2.295 27.969 4.715 1 88.75 141 GLU B CA 1
ATOM 2305 C C . GLU B 1 141 ? 2.115 29.047 3.656 1 88.75 141 GLU B C 1
ATOM 2307 O O . GLU B 1 141 ? 2.939 29.953 3.545 1 88.75 141 GLU B O 1
ATOM 2312 N N . GLU B 1 142 ? 1.116 28.938 2.834 1 88 142 GLU B N 1
ATOM 2313 C CA . GLU B 1 142 ? 0.841 29.922 1.782 1 88 142 GLU B CA 1
ATOM 2314 C C . GLU B 1 142 ? 0.434 31.266 2.371 1 88 142 GLU B C 1
ATOM 2316 O O . GLU B 1 142 ? 0.807 32.312 1.847 1 88 142 GLU B O 1
ATOM 2321 N N . LYS B 1 143 ? -0.291 31.25 3.426 1 88.06 143 LYS B N 1
ATOM 2322 C CA . LYS B 1 143 ? -0.687 32.469 4.109 1 88.06 143 LYS B CA 1
ATOM 2323 C C . LYS B 1 143 ? 0.52 33.188 4.727 1 88.06 143 LYS B C 1
ATOM 2325 O O . LYS B 1 143 ? 0.606 34.406 4.711 1 88.06 143 LYS B O 1
ATOM 2330 N N . ASN B 1 144 ? 1.422 32.344 5.254 1 84.62 144 ASN B N 1
ATOM 2331 C CA . ASN B 1 144 ? 2.617 32.906 5.875 1 84.62 144 ASN B CA 1
ATOM 2332 C C . ASN B 1 144 ? 3.551 33.531 4.84 1 84.62 144 ASN B C 1
ATOM 2334 O O . ASN B 1 144 ? 4.324 34.438 5.152 1 84.62 144 ASN B O 1
ATOM 2338 N N . LYS B 1 145 ? 3.611 33 3.619 1 81.56 145 LYS B N 1
ATOM 2339 C CA . LYS B 1 145 ? 4.449 33.531 2.553 1 81.56 145 LYS B CA 1
ATOM 2340 C C . LYS B 1 145 ? 3.922 34.875 2.062 1 81.56 145 LYS B C 1
ATOM 2342 O O . LYS B 1 145 ? 4.691 35.719 1.593 1 81.56 145 LYS B O 1
ATOM 2347 N N . ILE B 1 146 ? 2.666 35.031 2.074 1 77.69 146 ILE B N 1
ATOM 2348 C CA . ILE B 1 146 ? 2.078 36.312 1.623 1 77.69 146 ILE B CA 1
ATOM 2349 C C . ILE B 1 146 ? 2.273 37.375 2.691 1 77.69 146 ILE B C 1
ATOM 2351 O O . ILE B 1 146 ? 2.555 38.531 2.373 1 77.69 146 ILE B O 1
ATOM 2355 N N . ASN B 1 147 ? 2.273 37.031 3.904 1 72.19 147 ASN B N 1
ATOM 2356 C CA . ASN B 1 147 ? 2.434 38.031 4.949 1 72.19 147 ASN B CA 1
ATOM 2357 C C . ASN B 1 147 ? 3.904 38.375 5.176 1 72.19 147 ASN B C 1
ATOM 2359 O O . ASN B 1 147 ? 4.238 39.5 5.492 1 72.19 147 ASN B O 1
#

Radius of gyration: 20.5 Å; Cα contacts (8 Å, |Δi|>4): 194; chains: 2; bounding box: 51×75×55 Å

Nearest PDB structures (foldseek):
  4pac-assembly1_A  TM=3.801E-01  e=2.173E+00  Arabidopsis thaliana

Foldseek 3Di:
DPVVQPPLLVPLVCVLVVVPPDDPPVAPDCPPCHDVVVVLVVQLVVLVSQLLSLLQCLLRHPDHDDLVVSLVSNVVSQVSNVVSPDHCVNPVVPVVVSNLSSDDPVLNVVLVVVVVVDDPPPPDGSNVSSSVSSVVVVVVVVVVVVD/DPVVQPPLVVPLVVVLVVVPPDDPPPPDPCVPCHPVVVVLVVQLVVLVSQLLSLLQCLLRHPDHDDLVVSLVSNVVSQVSNVVSPDHCVNPVVPVVVSNLSSDDPVLNVVLVVVVVVDDPPPPDGSNVSSSVSSVVVVVVVVVVVVD

pLDDT: mean 75.06, std 25.45, range [25.39, 96.88]

Sequence (294 aa):
MRQKSTKIKSEARELVESFPITNENYPLAIESLTERYGRKELLIDFYVRELLRLVLNNATKKKQDSLSGLNNKLSTQLRALSSLGVTTDQCGVILYPLVESSLPTHILRSFQRQRKNIDSEQSISTLDAIVSFLKSEVQLEEKNKINMRQKSTKIKSEARELVESFPITNENYPLAIESLTERYGRKELLIDFYVRELLRLVLNNATKKKQDSLSGLNNKLSTQLRALSSLGVTTDQCGVILYPLVESSLPTHILRSFQRQRKNIDSEQSISTLDAIVSFLKSEVQLEEKNKIN

Solvent-accessible surface area (backbone atoms only — not comparable to full-atom values): 16812 Å² total; per-residue (Å²): 132,77,74,70,68,64,64,67,62,48,53,63,48,42,57,58,55,63,52,56,79,66,78,90,71,80,61,64,85,61,56,82,100,19,66,61,58,50,43,49,53,50,50,47,53,50,42,44,50,52,46,51,50,52,28,54,46,32,44,64,43,92,73,56,68,55,66,56,56,47,45,51,53,51,50,50,39,52,49,55,33,42,76,72,69,47,47,63,73,30,30,24,75,58,46,32,63,46,50,58,55,30,49,57,68,71,59,51,52,53,49,53,56,49,55,71,68,45,68,82,74,58,86,61,52,70,38,57,51,52,53,53,50,46,53,51,51,37,53,50,52,55,51,58,70,72,102,132,76,75,70,69,64,66,68,64,49,55,63,47,43,61,57,56,64,54,59,81,70,82,87,73,80,59,66,87,66,50,76,95,30,72,60,57,56,44,49,53,49,48,47,53,51,42,44,51,52,45,51,50,50,30,55,46,33,43,65,44,93,75,57,67,53,66,57,57,47,44,51,53,51,50,51,38,51,49,55,34,41,76,72,69,46,49,62,73,30,30,26,74,58,45,32,63,44,50,58,56,32,48,56,68,71,59,52,52,52,49,53,56,50,52,69,68,45,68,84,74,59,86,61,50,70,38,57,51,52,54,53,48,46,52,50,52,38,53,50,52,54,51,59,70,74,101